Protein AF-A0A5Q2FG87-F1 (afdb_monomer_lite)

Secondary structure (DSSP, 8-state):
--------------------------------------------PPP-----PPPPP---PPP----PPPPP------S----SS---HHHHTT-S-HHHHHSGGGGS---S-HHHHHHHTSSS---SSS-S----BTHHHHHHGGGGGGGGTS-HHHHHHHHHHHHHTT---HHHHHHHHHHHHHHHHHHTT--HHHHHHHHTTS-TTSHHHHHHHHHHHSTT-HHHHHHH--SSBHHHHHHHHHHHHHHS-STT-HHHHHHHHTTSSSHHHHHHHHHHHHHHHH-GGGS-HHHHTT-TTHHHHHHHHHHHHHHHHT-TT---TTHHHHS---

pLDDT: mean 71.11, std 28.19, range [22.25, 98.69]

Structure (mmCIF, N/CA/C/O backbone):
data_AF-A0A5Q2FG87-F1
#
_entry.id   AF-A0A5Q2FG87-F1
#
loop_
_atom_site.group_PDB
_atom_site.id
_atom_site.type_symbol
_atom_site.label_atom_id
_atom_site.label_alt_id
_atom_site.label_comp_id
_atom_site.label_asym_id
_atom_site.label_entity_id
_atom_site.label_seq_id
_atom_site.pdbx_PDB_ins_code
_atom_site.Cartn_x
_atom_site.Cartn_y
_atom_site.Cartn_z
_atom_site.occupancy
_atom_site.B_iso_or_equiv
_atom_site.auth_seq_id
_atom_site.auth_comp_id
_atom_site.auth_asym_id
_atom_site.auth_atom_id
_atom_site.pdbx_PDB_model_num
ATOM 1 N N . MET A 1 1 ? 31.805 56.165 19.163 1.00 41.56 1 MET A N 1
ATOM 2 C CA . MET A 1 1 ? 31.419 56.091 17.734 1.00 41.56 1 MET A CA 1
ATOM 3 C C . MET A 1 1 ? 30.212 55.162 17.647 1.00 41.56 1 MET A C 1
ATOM 5 O O . MET A 1 1 ? 30.403 53.977 17.826 1.00 41.56 1 MET A O 1
ATOM 9 N N . GLY A 1 2 ? 28.943 55.549 17.546 1.00 34.00 2 GLY A N 1
ATOM 10 C CA . GLY A 1 2 ? 28.302 56.819 17.225 1.00 34.00 2 GLY A CA 1
ATOM 11 C C . GLY A 1 2 ? 27.266 56.600 16.108 1.00 34.00 2 GLY A C 1
ATOM 12 O O . GLY A 1 2 ? 27.673 56.502 14.963 1.00 34.00 2 GLY A O 1
ATOM 13 N N . ALA A 1 3 ? 25.975 56.591 16.476 1.00 32.22 3 ALA A N 1
ATOM 14 C CA . ALA A 1 3 ? 24.782 56.932 15.670 1.00 32.22 3 ALA A CA 1
ATOM 15 C C . ALA A 1 3 ? 24.103 55.901 14.719 1.00 32.22 3 ALA A C 1
ATOM 17 O O . ALA A 1 3 ? 24.608 55.536 13.668 1.00 32.22 3 ALA A O 1
ATOM 18 N N . ALA A 1 4 ? 22.897 55.480 15.133 1.00 33.03 4 ALA A N 1
ATOM 19 C CA . ALA A 1 4 ? 21.563 55.734 14.545 1.00 33.03 4 ALA A CA 1
ATOM 20 C C . ALA A 1 4 ? 21.338 55.915 13.013 1.00 33.03 4 ALA A C 1
ATOM 22 O O . ALA A 1 4 ? 21.951 56.773 12.398 1.00 33.03 4 ALA A O 1
ATOM 23 N N . CYS A 1 5 ? 20.329 55.170 12.501 1.00 34.03 5 CYS A N 1
ATOM 24 C CA . CYS A 1 5 ? 19.173 55.494 11.607 1.00 34.03 5 CYS A CA 1
ATOM 25 C C . CYS A 1 5 ? 19.233 56.682 10.603 1.00 34.03 5 CYS A C 1
ATOM 27 O O . CYS A 1 5 ? 19.765 57.731 10.955 1.00 34.03 5 CYS A O 1
ATOM 29 N N . PRO A 1 6 ? 18.515 56.632 9.442 1.00 53.47 6 PRO A N 1
ATOM 30 C CA . PRO A 1 6 ? 17.075 56.988 9.477 1.00 53.47 6 PRO A CA 1
ATOM 31 C C . PRO A 1 6 ? 16.110 56.406 8.393 1.00 53.47 6 PRO A C 1
ATOM 33 O O . PRO A 1 6 ? 16.514 56.031 7.300 1.00 53.47 6 PRO A O 1
ATOM 36 N N . ARG A 1 7 ? 14.810 56.397 8.770 1.00 33.31 7 ARG A N 1
ATOM 37 C CA . ARG A 1 7 ? 13.546 56.833 8.088 1.00 33.31 7 ARG A CA 1
ATOM 38 C C . ARG A 1 7 ? 13.375 56.601 6.569 1.00 33.31 7 ARG A C 1
ATOM 40 O O . ARG A 1 7 ? 14.192 57.037 5.781 1.00 33.31 7 ARG A O 1
ATOM 47 N N . ALA A 1 8 ? 12.356 55.851 6.131 1.00 32.44 8 ALA A N 1
ATOM 48 C CA . ALA A 1 8 ? 10.928 56.204 5.959 1.00 32.44 8 ALA A CA 1
ATOM 49 C C . ALA A 1 8 ? 10.653 57.109 4.748 1.00 32.44 8 ALA A C 1
ATOM 51 O O . ALA A 1 8 ? 11.091 58.251 4.743 1.00 32.44 8 ALA A O 1
ATOM 52 N N . ASP A 1 9 ? 9.837 56.623 3.805 1.00 31.03 9 ASP A N 1
ATOM 53 C CA . ASP A 1 9 ? 8.988 57.505 3.007 1.00 31.03 9 ASP A CA 1
ATOM 54 C C . ASP A 1 9 ? 7.665 56.842 2.603 1.00 31.03 9 ASP A C 1
ATOM 56 O O . ASP A 1 9 ? 7.556 55.622 2.455 1.00 31.03 9 ASP A O 1
ATOM 60 N N . ALA A 1 10 ? 6.638 57.680 2.541 1.00 33.12 10 ALA A N 1
ATOM 61 C CA . ALA A 1 10 ? 5.230 57.342 2.631 1.00 33.12 10 ALA A CA 1
ATOM 62 C C . ALA A 1 10 ? 4.481 57.559 1.308 1.00 33.12 10 ALA A C 1
ATOM 64 O O . ALA A 1 10 ? 4.623 58.608 0.699 1.00 33.12 10 ALA A O 1
ATOM 65 N N . GLY A 1 11 ? 3.563 56.634 0.984 1.00 28.95 11 GLY A N 1
ATOM 66 C CA . GLY A 1 11 ? 2.360 56.860 0.155 1.00 28.95 11 GLY A CA 1
ATOM 67 C C . GLY A 1 11 ? 2.571 57.239 -1.325 1.00 28.95 11 GLY A C 1
ATOM 68 O O . GLY A 1 11 ? 3.683 57.558 -1.715 1.00 28.95 11 GLY A O 1
ATOM 69 N N . PRO A 1 12 ? 1.521 57.206 -2.182 1.00 35.66 12 PRO A N 1
ATOM 70 C CA . PRO A 1 12 ? 0.094 57.281 -1.851 1.00 35.66 12 PRO A CA 1
ATOM 71 C C . PRO A 1 12 ? -0.799 56.163 -2.460 1.00 35.66 12 PRO A C 1
ATOM 73 O O . PRO A 1 12 ? -0.551 55.620 -3.531 1.00 35.66 12 PRO A O 1
ATOM 76 N N . ARG A 1 13 ? -1.915 55.865 -1.777 1.00 36.47 13 ARG A N 1
ATOM 77 C CA . ARG A 1 13 ? -3.197 55.381 -2.364 1.00 36.47 13 ARG A CA 1
ATOM 78 C C . ARG A 1 13 ? -3.992 56.619 -2.868 1.00 36.47 13 ARG A C 1
ATOM 80 O O . ARG A 1 13 ? -3.617 57.697 -2.408 1.00 36.47 13 ARG A O 1
ATOM 87 N N . PRO A 1 14 ? -5.118 56.569 -3.642 1.00 47.41 14 PRO A N 1
ATOM 88 C CA . PRO A 1 14 ? -6.146 55.505 -3.696 1.00 47.41 14 PRO A CA 1
ATOM 89 C C . PRO A 1 14 ? -6.951 55.357 -5.029 1.00 47.41 14 PRO A C 1
ATOM 91 O O . PRO A 1 14 ? -6.648 56.001 -6.027 1.00 47.41 14 PRO A O 1
ATOM 94 N N . ARG A 1 15 ? -8.069 54.598 -4.928 1.00 31.62 15 ARG A N 1
ATOM 95 C CA . ARG A 1 15 ? -9.354 54.585 -5.693 1.00 31.62 15 ARG A CA 1
ATOM 96 C C . ARG A 1 15 ? -9.531 53.333 -6.568 1.00 31.62 15 ARG A C 1
ATOM 98 O O . ARG A 1 15 ? -8.658 53.036 -7.359 1.00 31.62 15 ARG A O 1
ATOM 105 N N . GLY A 1 16 ? -10.619 52.565 -6.514 1.00 28.64 16 GLY A N 1
ATOM 106 C CA . GLY A 1 16 ? -11.865 52.585 -5.739 1.00 28.64 16 GLY A CA 1
ATOM 107 C C . GLY A 1 16 ? -12.868 51.595 -6.372 1.00 28.64 16 GLY A C 1
ATOM 108 O O . GLY A 1 16 ? -12.654 51.213 -7.515 1.00 28.64 16 GLY A O 1
ATOM 109 N N . GLY A 1 17 ? -13.929 51.232 -5.629 1.00 27.86 17 GLY A N 1
ATOM 110 C CA . GLY A 1 17 ? -15.122 50.465 -6.077 1.00 27.86 17 GLY A CA 1
ATOM 111 C C . GLY A 1 17 ? -14.865 48.994 -6.461 1.00 27.86 17 GLY A C 1
ATOM 112 O O . GLY A 1 17 ? -13.833 48.680 -7.020 1.00 27.86 17 GLY A O 1
ATOM 113 N N . ASP A 1 18 ? -15.682 47.987 -6.159 1.00 31.44 18 ASP A N 1
ATOM 114 C CA . ASP A 1 18 ? -17.109 47.971 -5.866 1.00 31.44 18 ASP A CA 1
ATOM 115 C C . ASP A 1 18 ? -17.487 46.876 -4.860 1.00 31.44 18 ASP A C 1
ATOM 117 O O . ASP A 1 18 ? -16.809 45.865 -4.674 1.00 31.44 18 ASP A O 1
ATOM 121 N N . ARG A 1 19 ? -18.602 47.135 -4.177 1.00 29.80 19 ARG A N 1
ATOM 122 C CA . ARG A 1 19 ? -19.226 46.304 -3.149 1.00 29.80 19 ARG A CA 1
ATOM 123 C C . ARG A 1 19 ? -20.476 45.586 -3.690 1.00 29.80 19 ARG A C 1
ATOM 125 O O . ARG A 1 19 ? -21.186 46.147 -4.516 1.00 29.80 19 ARG A O 1
ATOM 132 N N . TRP A 1 20 ? -20.810 44.496 -2.983 1.00 29.05 20 TRP A N 1
ATOM 133 C CA . TRP A 1 20 ? -22.140 43.917 -2.667 1.00 29.05 20 TRP A CA 1
ATOM 134 C C . TRP A 1 20 ? -22.701 42.780 -3.554 1.00 29.05 20 TRP A C 1
ATOM 136 O O . TRP A 1 20 ? -22.415 42.752 -4.743 1.00 29.05 20 TRP A O 1
ATOM 146 N N . PRO A 1 21 ? -23.605 41.908 -3.027 1.00 44.06 21 PRO A N 1
ATOM 147 C CA . PRO A 1 21 ? -24.011 41.725 -1.622 1.00 44.06 21 PRO A CA 1
ATOM 148 C C . PRO A 1 21 ? -24.031 40.274 -1.102 1.00 44.06 21 PRO A C 1
ATOM 150 O O . PRO A 1 21 ? -24.354 39.310 -1.789 1.00 44.06 21 PRO A O 1
ATOM 153 N N . THR A 1 22 ? -23.834 40.172 0.211 1.00 32.91 22 THR A N 1
ATOM 154 C CA . THR A 1 22 ? -24.318 39.097 1.079 1.00 32.91 22 THR A CA 1
ATOM 155 C C . THR A 1 22 ? -25.842 39.185 1.256 1.00 32.91 22 THR A C 1
ATOM 157 O O . THR A 1 22 ? -26.396 40.270 1.430 1.00 32.91 22 THR A O 1
ATOM 160 N N . ARG A 1 23 ? -26.535 38.038 1.293 1.00 31.39 23 ARG A N 1
ATOM 161 C CA . ARG A 1 23 ? -27.905 37.925 1.824 1.00 31.39 23 ARG A CA 1
ATOM 162 C C . ARG A 1 23 ? -27.933 36.961 3.008 1.00 31.39 23 ARG A C 1
ATOM 164 O O . ARG A 1 23 ? -27.619 35.784 2.869 1.00 31.39 23 ARG A O 1
ATOM 171 N N . ARG A 1 24 ? -28.349 37.487 4.164 1.00 30.75 24 ARG A N 1
ATOM 172 C CA . ARG A 1 24 ? -28.927 36.736 5.286 1.00 30.75 24 ARG A CA 1
ATOM 173 C C . ARG A 1 24 ? -30.428 36.552 5.027 1.00 30.75 24 ARG A C 1
ATOM 175 O O . ARG A 1 24 ? -31.075 37.482 4.553 1.00 30.75 24 ARG A O 1
ATOM 182 N N . GLY A 1 25 ? -30.979 35.404 5.406 1.00 29.50 25 GLY A N 1
ATOM 183 C CA . GLY A 1 25 ? -32.419 35.144 5.474 1.00 29.50 25 GLY A CA 1
ATOM 184 C C . GLY A 1 25 ? -32.671 33.809 6.173 1.00 29.50 25 GLY A C 1
ATOM 185 O O . GLY A 1 25 ? -32.129 32.799 5.746 1.00 29.50 25 GLY A O 1
ATOM 186 N N . GLY A 1 26 ? -33.397 33.850 7.292 1.00 30.02 26 GLY A N 1
ATOM 187 C CA . GLY A 1 26 ? -33.586 32.770 8.265 1.00 30.02 26 GLY A CA 1
ATOM 188 C C . GLY A 1 26 ? -34.485 31.591 7.838 1.00 30.02 26 GLY A C 1
ATOM 189 O O . GLY A 1 26 ? -34.745 31.393 6.654 1.00 30.02 26 GLY A O 1
ATOM 190 N N . PRO A 1 27 ? -34.928 30.774 8.814 1.00 32.53 27 PRO A N 1
ATOM 191 C CA . PRO A 1 27 ? -35.230 29.357 8.637 1.00 32.53 27 PRO A CA 1
ATOM 192 C C . PRO A 1 27 ? -36.650 29.107 8.123 1.00 32.53 27 PRO A C 1
ATOM 194 O O . PRO A 1 27 ? -37.611 29.715 8.595 1.00 32.53 27 PRO A O 1
ATOM 197 N N . VAL A 1 28 ? -36.796 28.136 7.220 1.00 33.34 28 VAL A N 1
ATOM 198 C CA . VAL A 1 28 ? -38.101 27.628 6.780 1.00 33.34 28 VAL A CA 1
ATOM 199 C C . VAL A 1 28 ? -38.324 26.238 7.371 1.00 33.34 28 VAL A C 1
ATOM 201 O O . VAL A 1 28 ? -37.529 25.319 7.195 1.00 33.34 28 VAL A O 1
ATOM 204 N N . ARG A 1 29 ? -39.420 26.137 8.126 1.00 27.73 29 ARG A N 1
ATOM 205 C CA . ARG A 1 29 ? -39.952 24.938 8.774 1.00 27.73 29 ARG A CA 1
ATOM 206 C C . ARG A 1 29 ? -40.385 23.882 7.752 1.00 27.73 29 ARG A C 1
ATOM 208 O O . ARG A 1 29 ? -40.940 24.203 6.706 1.00 27.73 29 ARG A O 1
ATOM 215 N N . ALA A 1 30 ? -40.204 22.623 8.143 1.00 29.25 30 ALA A N 1
ATOM 216 C CA . ALA A 1 30 ? -40.787 21.439 7.520 1.00 29.25 30 ALA A CA 1
ATOM 217 C C . ALA A 1 30 ? -42.327 21.454 7.528 1.00 29.25 30 ALA A C 1
ATOM 219 O O . ALA A 1 30 ? -42.942 22.079 8.397 1.00 29.25 30 ALA A O 1
ATOM 220 N N . PRO A 1 31 ? -42.940 20.599 6.696 1.00 30.14 31 PRO A N 1
ATOM 221 C CA . PRO A 1 31 ? -44.073 19.814 7.148 1.00 30.14 31 PRO A CA 1
ATOM 222 C C . PRO A 1 31 ? -43.774 18.313 7.098 1.00 30.14 31 PRO A C 1
ATOM 224 O O . PRO A 1 31 ? -43.369 17.739 6.090 1.00 30.14 31 PRO A O 1
ATOM 227 N N . LEU A 1 32 ? -44.028 17.697 8.248 1.00 28.55 32 LEU A N 1
ATOM 228 C CA . LEU A 1 32 ? -44.074 16.269 8.515 1.00 28.55 32 LEU A CA 1
ATOM 229 C C . LEU A 1 32 ? -45.121 15.583 7.620 1.00 28.55 32 LEU A C 1
ATOM 231 O O . LEU A 1 32 ? -46.323 15.832 7.742 1.00 28.55 32 LEU A O 1
ATOM 235 N N . GLY A 1 33 ? -44.662 14.680 6.754 1.00 26.94 33 GLY A N 1
ATOM 236 C CA . GLY A 1 33 ? -45.494 13.731 6.017 1.00 26.94 33 GLY A CA 1
ATOM 237 C C . GLY A 1 33 ? -45.710 12.458 6.834 1.00 26.94 33 GLY A C 1
ATOM 238 O O . GLY A 1 33 ? -44.803 11.654 7.005 1.00 26.94 33 GLY A O 1
ATOM 239 N N . ARG A 1 34 ? -46.925 12.330 7.363 1.00 27.02 34 ARG A N 1
ATOM 240 C CA . ARG A 1 34 ? -47.470 11.291 8.250 1.00 27.02 34 ARG A CA 1
ATOM 241 C C . ARG A 1 34 ? -47.082 9.837 7.935 1.00 27.02 34 ARG A C 1
ATOM 243 O O . ARG A 1 34 ? -47.282 9.348 6.826 1.00 27.02 34 ARG A O 1
ATOM 250 N N . CYS A 1 35 ? -46.752 9.114 9.006 1.00 25.05 35 CYS A N 1
ATOM 251 C CA . CYS A 1 35 ? -46.927 7.671 9.141 1.00 25.05 35 CYS A CA 1
ATOM 252 C C . CYS A 1 35 ? -48.360 7.251 8.772 1.00 25.05 35 CYS A C 1
ATOM 254 O O . CYS A 1 35 ? -49.332 7.790 9.309 1.00 25.05 35 CYS A O 1
ATOM 256 N N . ARG A 1 36 ? -48.498 6.223 7.930 1.00 27.91 36 ARG A N 1
ATOM 257 C CA . ARG A 1 36 ? -49.680 5.356 7.924 1.00 27.91 36 ARG A CA 1
ATOM 258 C C . ARG A 1 36 ? -49.253 3.957 8.339 1.00 27.91 36 ARG A C 1
ATOM 260 O O . ARG A 1 36 ? -48.580 3.251 7.597 1.00 27.91 36 ARG A O 1
ATOM 267 N N . HIS A 1 37 ? -49.677 3.581 9.540 1.00 27.48 37 HIS A N 1
ATOM 268 C CA . HIS A 1 37 ? -49.805 2.194 9.948 1.00 27.48 37 HIS A CA 1
ATOM 269 C C . HIS A 1 37 ? -50.754 1.480 8.980 1.00 27.48 37 HIS A C 1
ATOM 271 O O . HIS A 1 37 ? -51.912 1.875 8.846 1.00 27.48 37 HIS A O 1
ATOM 277 N N . ALA A 1 38 ? -50.271 0.422 8.337 1.00 29.20 38 ALA A N 1
ATOM 278 C CA . ALA A 1 38 ? -51.113 -0.608 7.752 1.00 29.20 38 ALA A CA 1
ATOM 279 C C . ALA A 1 38 ? -50.937 -1.875 8.594 1.00 29.20 38 ALA A C 1
ATOM 281 O O . ALA A 1 38 ? -49.952 -2.602 8.495 1.00 29.20 38 ALA A O 1
ATOM 282 N N . THR A 1 39 ? -51.901 -2.087 9.481 1.00 32.53 39 THR A N 1
ATOM 283 C CA . THR A 1 39 ? -52.144 -3.327 10.209 1.00 32.53 39 THR A CA 1
ATOM 284 C C . THR A 1 39 ? -52.598 -4.400 9.215 1.00 32.53 39 THR A C 1
ATOM 286 O O . THR A 1 39 ? -53.748 -4.430 8.785 1.00 32.53 39 THR A O 1
ATOM 289 N N . GLY A 1 40 ? -51.678 -5.283 8.824 1.00 28.28 40 GLY A N 1
ATOM 290 C CA . GLY A 1 40 ? -51.926 -6.403 7.915 1.00 28.28 40 GLY A CA 1
ATOM 291 C C . GLY A 1 40 ? -51.768 -7.742 8.629 1.00 28.28 40 GLY A C 1
ATOM 292 O O . GLY A 1 40 ? -50.661 -8.169 8.927 1.00 28.28 40 GLY A O 1
ATOM 293 N N . ARG A 1 41 ? -52.907 -8.362 8.929 1.00 29.27 41 ARG A N 1
ATOM 294 C CA . ARG A 1 41 ? -53.132 -9.613 9.667 1.00 29.27 41 ARG A CA 1
ATOM 295 C C . ARG A 1 41 ? -52.156 -10.764 9.369 1.00 29.27 41 ARG A C 1
ATOM 297 O O . ARG A 1 41 ? -51.944 -11.164 8.229 1.00 29.27 41 ARG A O 1
ATOM 304 N N . LEU A 1 42 ? -51.715 -11.383 10.465 1.00 28.19 42 LEU A N 1
ATOM 305 C CA . LEU A 1 42 ? -51.191 -12.744 10.566 1.00 28.19 42 LEU A CA 1
ATOM 306 C C . LEU A 1 42 ? -52.129 -13.758 9.889 1.00 28.19 42 LEU A C 1
ATOM 308 O O . LEU A 1 42 ? -53.231 -14.003 10.379 1.00 28.19 42 LEU A O 1
ATOM 312 N N . HIS A 1 43 ? -51.648 -14.436 8.847 1.00 29.45 43 HIS A N 1
ATOM 313 C CA . HIS A 1 43 ? -52.181 -15.738 8.452 1.00 29.45 43 HIS A CA 1
ATOM 314 C C . HIS A 1 43 ? -51.224 -16.842 8.902 1.00 29.45 43 HIS A C 1
ATOM 316 O O . HIS A 1 43 ? -50.183 -17.093 8.300 1.00 29.45 43 HIS A O 1
ATOM 322 N N . ARG A 1 44 ? -51.621 -17.522 9.983 1.00 30.20 44 ARG A N 1
ATOM 323 C CA . ARG A 1 44 ? -51.090 -18.826 10.387 1.00 30.20 44 ARG A CA 1
ATOM 324 C C . ARG A 1 44 ? -51.350 -19.833 9.262 1.00 30.20 44 ARG A C 1
ATOM 326 O O . ARG A 1 44 ? -52.504 -20.179 9.017 1.00 30.20 44 ARG A O 1
ATOM 333 N N . ARG A 1 45 ? -50.298 -20.356 8.628 1.00 27.69 45 ARG A N 1
ATOM 334 C CA . ARG A 1 45 ? -50.362 -21.641 7.914 1.00 27.69 45 ARG A CA 1
ATOM 335 C C . ARG A 1 45 ? -49.763 -22.727 8.806 1.00 27.69 45 ARG A C 1
ATOM 337 O O . ARG A 1 45 ? -48.643 -22.597 9.286 1.00 27.69 45 ARG A O 1
ATOM 344 N N . ARG A 1 46 ? -50.570 -23.758 9.073 1.00 30.75 46 ARG A N 1
ATOM 345 C CA . ARG A 1 46 ? -50.190 -24.986 9.786 1.00 30.75 46 ARG A CA 1
ATOM 346 C C . ARG A 1 46 ? -49.242 -25.848 8.926 1.00 30.75 46 ARG A C 1
ATOM 348 O O . ARG A 1 46 ? -49.261 -25.706 7.704 1.00 30.75 46 ARG A O 1
ATOM 355 N N . PRO A 1 47 ? -48.425 -26.713 9.554 1.00 29.98 47 PRO A N 1
ATOM 356 C CA . PRO A 1 47 ? -47.304 -27.394 8.913 1.00 29.98 47 PRO A CA 1
ATOM 357 C C . PRO A 1 47 ? -47.738 -28.687 8.205 1.00 29.98 47 PRO A C 1
ATOM 359 O O . PRO A 1 47 ? -48.639 -29.380 8.670 1.00 29.98 47 PRO A O 1
ATOM 362 N N . HIS A 1 48 ? -47.050 -29.039 7.119 1.00 27.80 48 HIS A N 1
ATOM 363 C CA . HIS A 1 48 ? -47.118 -30.357 6.478 1.00 27.80 48 HIS A CA 1
ATOM 364 C C . HIS A 1 48 ? -45.697 -30.886 6.190 1.00 27.80 48 HIS A C 1
ATOM 366 O O . HIS A 1 48 ? -44.743 -30.108 6.211 1.00 27.80 48 HIS A O 1
ATOM 372 N N . PRO A 1 49 ? -45.522 -32.212 6.052 1.00 32.84 49 PRO A N 1
ATOM 373 C CA . PRO A 1 49 ? -44.523 -32.946 6.816 1.00 32.84 49 PRO A CA 1
ATOM 374 C C . PRO A 1 49 ? -43.223 -33.229 6.054 1.00 32.84 49 PRO A C 1
ATOM 376 O O . PRO A 1 49 ? -43.213 -33.442 4.846 1.00 32.84 49 PRO A O 1
ATOM 379 N N . CYS A 1 50 ? -42.143 -33.291 6.838 1.00 25.61 50 CYS A N 1
ATOM 380 C CA . CYS A 1 50 ? -40.956 -34.138 6.692 1.00 25.61 50 CYS A CA 1
ATOM 381 C C . CYS A 1 50 ? -40.724 -34.814 5.324 1.00 25.61 50 CYS A C 1
ATOM 383 O O . CYS A 1 50 ? -41.283 -35.871 5.029 1.00 25.61 50 CYS A O 1
ATOM 385 N N . ARG A 1 51 ? -39.735 -34.310 4.577 1.00 29.64 51 ARG A N 1
ATOM 386 C CA . ARG A 1 51 ? -38.891 -35.141 3.708 1.00 29.64 51 ARG A CA 1
ATOM 387 C C . ARG A 1 51 ? -37.416 -34.888 4.028 1.00 29.64 51 ARG A C 1
ATOM 389 O O . ARG A 1 51 ? -36.877 -33.835 3.727 1.00 29.64 51 ARG A O 1
ATOM 396 N N . ARG A 1 52 ? -36.840 -35.889 4.701 1.00 29.14 52 ARG A N 1
ATOM 397 C CA . ARG A 1 52 ? -35.431 -36.313 4.779 1.00 29.14 52 ARG A CA 1
ATOM 398 C C . ARG A 1 52 ? -34.381 -35.306 4.285 1.00 29.14 52 ARG A C 1
ATOM 400 O O . ARG A 1 52 ? -34.120 -35.186 3.093 1.00 29.14 52 ARG A O 1
ATOM 407 N N . THR A 1 53 ? -33.719 -34.682 5.251 1.00 30.03 53 THR A N 1
ATOM 408 C CA . THR A 1 53 ? -32.433 -33.992 5.126 1.00 30.03 53 THR A CA 1
ATOM 409 C C . THR A 1 53 ? -31.320 -34.974 4.745 1.00 30.03 53 THR A C 1
ATOM 411 O O . THR A 1 53 ? -31.094 -35.953 5.457 1.00 30.03 53 THR A O 1
ATOM 414 N N . ALA A 1 54 ? -30.606 -34.701 3.654 1.00 32.94 54 ALA A N 1
ATOM 415 C CA . ALA A 1 54 ? -29.270 -35.247 3.423 1.00 32.94 54 ALA A CA 1
ATOM 416 C C . ALA A 1 54 ? -28.268 -34.532 4.355 1.00 32.94 54 ALA A C 1
ATOM 418 O O . ALA A 1 54 ? -28.431 -33.329 4.584 1.00 32.94 54 ALA A O 1
ATOM 419 N N . PRO A 1 55 ? -27.258 -35.219 4.920 1.00 33.00 55 PRO A N 1
ATOM 420 C CA . PRO A 1 55 ? -26.253 -34.551 5.737 1.00 33.00 55 PRO A CA 1
ATOM 421 C C . PRO A 1 55 ? -25.344 -33.676 4.853 1.00 33.00 55 PRO A C 1
ATOM 423 O O . PRO A 1 55 ? -25.044 -34.066 3.721 1.00 33.00 55 PRO A O 1
ATOM 426 N N . PRO A 1 56 ? -24.882 -32.511 5.340 1.00 31.16 56 PRO A N 1
ATOM 427 C CA . PRO A 1 56 ? -23.887 -31.716 4.628 1.00 31.16 56 PRO A CA 1
ATOM 428 C C . PRO A 1 56 ? -22.544 -32.469 4.558 1.00 31.16 56 PRO A C 1
ATOM 430 O O . PRO A 1 56 ? -22.236 -33.259 5.459 1.00 31.16 56 PRO A O 1
ATOM 433 N N . PRO A 1 57 ? -21.723 -32.242 3.515 1.00 29.20 57 PRO A N 1
ATOM 434 C CA . PRO A 1 57 ? -20.405 -32.855 3.424 1.00 29.20 57 PRO A CA 1
ATOM 435 C C . PRO A 1 57 ? -19.525 -32.379 4.586 1.00 29.20 57 PRO A C 1
ATOM 437 O O . PRO A 1 57 ? -19.454 -31.189 4.895 1.00 29.20 57 PRO A O 1
ATOM 440 N N . ARG A 1 58 ? -18.866 -33.339 5.243 1.00 28.22 58 ARG A N 1
ATOM 441 C CA . ARG A 1 58 ? -17.901 -33.099 6.320 1.00 28.22 58 ARG A CA 1
ATOM 442 C C . ARG A 1 58 ? -16.757 -32.235 5.785 1.00 28.22 58 ARG A C 1
ATOM 444 O O . ARG A 1 58 ? -15.979 -32.692 4.953 1.00 28.22 58 ARG A O 1
ATOM 451 N N . LEU A 1 59 ? -16.649 -31.009 6.290 1.00 27.14 59 LEU A N 1
ATOM 452 C CA . LEU A 1 59 ? -15.441 -30.200 6.179 1.00 27.14 59 LEU A CA 1
ATOM 453 C C . LEU A 1 59 ? -14.330 -30.922 6.949 1.00 27.14 59 LEU A C 1
ATOM 455 O O . LEU A 1 59 ? -14.387 -31.028 8.175 1.00 27.14 59 LEU A O 1
ATOM 459 N N . LEU A 1 60 ? -13.346 -31.457 6.226 1.00 27.17 60 LEU A N 1
ATOM 460 C CA . LEU A 1 60 ? -12.077 -31.863 6.816 1.00 27.17 60 LEU A CA 1
ATOM 461 C C . LEU A 1 60 ? -11.410 -30.610 7.393 1.00 27.17 60 LEU A C 1
ATOM 463 O O . LEU A 1 60 ? -11.000 -29.723 6.651 1.00 27.17 60 LEU A O 1
ATOM 467 N N . GLN A 1 61 ? -11.323 -30.540 8.719 1.00 25.27 61 GLN A N 1
ATOM 468 C CA . GLN A 1 61 ? -10.405 -29.637 9.401 1.00 25.27 61 GLN A CA 1
ATOM 469 C C . GLN A 1 61 ? -8.973 -30.136 9.154 1.00 25.27 61 GLN A C 1
ATOM 471 O O . GLN A 1 61 ? -8.679 -31.276 9.524 1.00 25.27 61 GLN A O 1
ATOM 476 N N . PRO A 1 62 ? -8.059 -29.332 8.585 1.00 29.17 62 PRO A N 1
ATOM 477 C CA . PRO A 1 62 ? -6.641 -29.609 8.711 1.00 29.17 62 PRO A CA 1
ATOM 478 C C . PRO A 1 62 ? -6.234 -29.254 10.141 1.00 29.17 62 PRO A C 1
ATOM 480 O O . PRO A 1 62 ? -6.378 -28.116 10.588 1.00 29.17 62 PRO A O 1
ATOM 483 N N . GLN A 1 63 ? -5.761 -30.257 10.872 1.00 26.38 63 GLN A N 1
ATOM 484 C CA . GLN A 1 63 ? -5.114 -30.072 12.161 1.00 26.38 63 GLN A CA 1
ATOM 485 C C . GLN A 1 63 ? -3.854 -29.221 11.959 1.00 26.38 63 GLN A C 1
ATOM 487 O O . GLN A 1 63 ? -2.956 -29.600 11.210 1.00 26.38 63 GLN A O 1
ATOM 492 N N . LEU A 1 64 ? -3.802 -28.063 12.617 1.00 31.98 64 LEU A N 1
ATOM 493 C CA . LEU A 1 64 ? -2.603 -27.238 12.752 1.00 31.98 64 LEU A CA 1
ATOM 494 C C . LEU A 1 64 ? -1.553 -28.019 13.552 1.00 31.98 64 LEU A C 1
ATOM 496 O O . LEU A 1 64 ? -1.637 -28.116 14.775 1.00 31.98 64 LEU A O 1
ATOM 500 N N . GLY A 1 65 ? -0.575 -28.583 12.849 1.00 23.62 65 GLY A N 1
ATOM 501 C CA . GLY A 1 65 ? 0.567 -29.278 13.426 1.00 23.62 65 GLY A CA 1
ATOM 502 C C . GLY A 1 65 ? 1.879 -28.691 12.915 1.00 23.62 65 GLY A C 1
ATOM 503 O O . GLY A 1 65 ? 2.192 -28.820 11.741 1.00 23.62 65 GLY A O 1
ATOM 504 N N . ALA A 1 66 ? 2.633 -28.091 13.838 1.00 23.86 66 ALA A N 1
ATOM 505 C CA . ALA A 1 66 ? 4.072 -27.819 13.787 1.00 23.86 66 ALA A CA 1
ATOM 506 C C . ALA A 1 66 ? 4.613 -26.918 12.654 1.00 23.86 66 ALA A C 1
ATOM 508 O O . ALA A 1 66 ? 4.849 -27.331 11.523 1.00 23.86 66 ALA A O 1
ATOM 509 N N . VAL A 1 67 ? 4.968 -25.687 13.037 1.00 25.97 67 VAL A N 1
ATOM 510 C CA . VAL A 1 67 ? 5.888 -24.815 12.295 1.00 25.97 67 VAL A CA 1
ATOM 511 C C . VAL A 1 67 ? 7.252 -25.508 12.205 1.00 25.97 67 VAL A C 1
ATOM 513 O O . VAL A 1 67 ? 8.021 -25.525 13.168 1.00 25.97 67 VAL A O 1
ATOM 516 N N . ALA A 1 68 ? 7.556 -26.103 11.052 1.00 23.36 68 ALA A N 1
ATOM 517 C CA . ALA A 1 68 ? 8.887 -26.609 10.754 1.00 23.36 68 ALA A CA 1
ATOM 518 C C . ALA A 1 68 ? 9.821 -25.425 10.455 1.00 23.36 68 ALA A C 1
ATOM 520 O O . ALA A 1 68 ? 9.607 -24.655 9.519 1.00 23.36 68 ALA A O 1
ATOM 521 N N . ARG A 1 69 ? 10.861 -25.266 11.281 1.00 24.48 69 ARG A N 1
ATOM 522 C CA . ARG A 1 69 ? 11.966 -24.326 11.053 1.00 24.48 69 ARG A CA 1
ATOM 523 C C . ARG A 1 69 ? 12.657 -24.662 9.728 1.00 24.48 69 ARG A C 1
ATOM 525 O O . ARG A 1 69 ? 13.275 -25.717 9.617 1.00 24.48 69 ARG A O 1
ATOM 532 N N . VAL A 1 70 ? 12.604 -23.750 8.762 1.00 28.17 70 VAL A N 1
ATOM 533 C CA . VAL A 1 70 ? 13.372 -23.850 7.514 1.00 28.17 70 VAL A CA 1
ATOM 534 C C . VAL A 1 70 ? 14.782 -23.304 7.760 1.00 28.17 70 VAL A C 1
ATOM 536 O O . VAL A 1 70 ? 14.953 -22.140 8.118 1.00 28.17 70 VAL A O 1
ATOM 539 N N . GLN A 1 71 ? 15.794 -24.163 7.616 1.00 22.25 71 GLN A N 1
ATOM 540 C CA . GLN A 1 71 ? 17.208 -23.774 7.605 1.00 22.25 71 GLN A CA 1
ATOM 541 C C . GLN A 1 71 ? 17.602 -23.202 6.230 1.00 22.25 71 GLN A C 1
ATOM 543 O O . GLN A 1 71 ? 17.088 -23.669 5.212 1.00 22.25 71 GLN A O 1
ATOM 548 N N . PRO A 1 72 ? 18.526 -22.226 6.163 1.00 26.28 72 PRO A N 1
ATOM 549 C CA . PRO A 1 72 ? 18.921 -21.610 4.905 1.00 26.28 72 PRO A CA 1
ATOM 550 C C . PRO A 1 72 ? 19.955 -22.483 4.182 1.00 26.28 72 PRO A C 1
ATOM 552 O O . PRO A 1 72 ? 21.046 -22.721 4.697 1.00 26.28 72 PRO A O 1
ATOM 555 N N . LEU A 1 73 ? 19.641 -22.920 2.962 1.00 27.84 73 LEU A N 1
ATOM 556 C CA . LEU A 1 73 ? 20.632 -23.463 2.032 1.00 27.84 73 LEU A CA 1
ATOM 557 C C . LEU A 1 73 ? 20.982 -22.380 1.008 1.00 27.84 73 LEU A C 1
ATOM 559 O O . LEU A 1 73 ? 20.155 -21.974 0.194 1.00 27.84 73 LEU A O 1
ATOM 563 N N . GLY A 1 74 ? 22.215 -21.881 1.098 1.00 31.56 74 GLY A N 1
ATOM 564 C CA . GLY A 1 74 ? 22.783 -20.922 0.158 1.00 31.56 74 GLY A CA 1
ATOM 565 C C . GLY A 1 74 ? 23.004 -21.550 -1.218 1.00 31.56 74 GLY A C 1
ATOM 566 O O . GLY A 1 74 ? 23.584 -22.627 -1.333 1.00 31.56 74 GLY A O 1
ATOM 567 N N . GLY A 1 75 ? 22.565 -20.853 -2.267 1.00 25.92 75 GLY A N 1
ATOM 568 C CA . GLY A 1 75 ? 22.776 -21.243 -3.659 1.00 25.92 75 GLY A CA 1
ATOM 569 C C . GLY A 1 75 ? 22.663 -20.050 -4.622 1.00 25.92 75 GLY A C 1
ATOM 570 O O . GLY A 1 75 ? 21.957 -19.084 -4.325 1.00 25.92 75 GLY A O 1
ATOM 571 N N . PRO A 1 76 ? 23.382 -20.064 -5.761 1.00 30.67 76 PRO A N 1
ATOM 572 C CA . PRO A 1 76 ? 23.759 -18.861 -6.503 1.00 30.67 76 PRO A CA 1
ATOM 573 C C . PRO A 1 76 ? 22.654 -18.383 -7.463 1.00 30.67 76 PRO A C 1
ATOM 575 O O . PRO A 1 76 ? 22.628 -18.732 -8.640 1.00 30.67 76 PRO A O 1
ATOM 578 N N . ALA A 1 77 ? 21.762 -17.515 -6.981 1.00 27.98 77 ALA A N 1
ATOM 579 C CA . ALA A 1 77 ? 20.697 -16.884 -7.774 1.00 27.98 77 ALA A CA 1
ATOM 580 C C . ALA A 1 77 ? 21.123 -15.572 -8.481 1.00 27.98 77 ALA A C 1
ATOM 582 O O . ALA A 1 77 ? 20.282 -14.746 -8.825 1.00 27.98 77 ALA A O 1
ATOM 583 N N . ALA A 1 78 ? 22.423 -15.347 -8.704 1.00 27.66 78 ALA A N 1
ATOM 584 C CA . ALA A 1 78 ? 22.940 -14.038 -9.128 1.00 27.66 78 ALA A CA 1
ATOM 585 C C . ALA A 1 78 ? 23.112 -13.837 -10.653 1.00 27.66 78 ALA A C 1
ATOM 587 O O . ALA A 1 78 ? 23.458 -12.738 -11.078 1.00 27.66 78 ALA A O 1
ATOM 588 N N . HIS A 1 79 ? 22.851 -14.837 -11.510 1.00 27.84 79 HIS A N 1
ATOM 589 C CA . HIS A 1 79 ? 23.186 -14.746 -12.949 1.00 27.84 79 HIS A CA 1
ATOM 590 C C . HIS A 1 79 ? 22.017 -14.744 -13.956 1.00 27.84 79 HIS A C 1
ATOM 592 O O . HIS A 1 79 ? 22.265 -14.758 -15.159 1.00 27.84 79 HIS A O 1
ATOM 598 N N . ARG A 1 80 ? 20.746 -14.646 -13.537 1.00 31.98 80 ARG A N 1
ATOM 599 C CA . ARG A 1 80 ? 19.591 -14.708 -14.471 1.00 31.98 80 ARG A CA 1
ATOM 600 C C . ARG A 1 80 ? 18.997 -13.361 -14.925 1.00 31.98 80 ARG A C 1
ATOM 602 O O . ARG A 1 80 ? 17.988 -13.347 -15.616 1.00 31.98 80 ARG A O 1
ATOM 609 N N . HIS A 1 81 ? 19.631 -12.222 -14.634 1.00 34.19 81 HIS A N 1
ATOM 610 C CA . HIS A 1 81 ? 19.063 -10.883 -14.904 1.00 34.19 81 HIS A CA 1
ATOM 611 C C . HIS A 1 81 ? 19.441 -10.212 -16.244 1.00 34.19 81 HIS A C 1
ATOM 613 O O . HIS A 1 81 ? 19.393 -8.989 -16.356 1.00 34.19 81 HIS A O 1
ATOM 619 N N . ARG A 1 82 ? 19.793 -10.948 -17.306 1.00 32.56 82 ARG A N 1
ATOM 620 C CA . ARG A 1 82 ? 20.080 -10.319 -18.616 1.00 32.56 82 ARG A CA 1
ATOM 621 C C . ARG A 1 82 ? 19.495 -11.084 -19.794 1.00 32.56 82 ARG A C 1
ATOM 623 O O . ARG A 1 82 ? 20.218 -11.815 -20.461 1.00 32.56 82 ARG A O 1
ATOM 630 N N . ARG A 1 83 ? 18.215 -10.855 -20.115 1.00 34.44 83 ARG A N 1
ATOM 631 C CA . ARG A 1 83 ? 17.693 -11.137 -21.469 1.00 34.44 83 ARG A CA 1
ATOM 632 C C . ARG A 1 83 ? 16.368 -10.439 -21.816 1.00 34.44 83 ARG A C 1
ATOM 634 O O . ARG A 1 83 ? 15.474 -11.055 -22.366 1.00 34.44 83 ARG A O 1
ATOM 641 N N . PHE A 1 84 ? 16.250 -9.133 -21.567 1.00 32.78 84 PHE A N 1
ATOM 642 C CA . PHE A 1 84 ? 15.130 -8.338 -22.116 1.00 32.78 84 PHE A CA 1
ATOM 643 C C . PHE A 1 84 ? 15.491 -7.541 -23.386 1.00 32.78 84 PHE A C 1
ATOM 645 O O . PHE A 1 84 ? 14.632 -6.919 -24.003 1.00 32.78 84 PHE A O 1
ATOM 652 N N . GLY A 1 85 ? 16.758 -7.570 -23.812 1.00 31.12 85 GLY A N 1
ATOM 653 C CA . GLY A 1 85 ? 17.267 -6.707 -24.885 1.00 31.12 85 GLY A CA 1
ATOM 654 C C . GLY A 1 85 ? 17.104 -7.210 -26.325 1.00 31.12 85 GLY A C 1
ATOM 655 O O . GLY A 1 85 ? 17.529 -6.503 -27.227 1.00 31.12 85 GLY A O 1
ATOM 656 N N . LEU A 1 86 ? 16.547 -8.403 -26.575 1.00 34.91 86 LEU A N 1
ATOM 657 C CA . LEU A 1 86 ? 16.629 -9.044 -27.904 1.00 34.91 86 LEU A CA 1
ATOM 658 C C . LEU A 1 86 ? 15.329 -9.707 -28.397 1.00 34.91 86 LEU A C 1
ATOM 660 O O . LEU A 1 86 ? 15.394 -10.623 -29.206 1.00 34.91 86 LEU A O 1
ATOM 664 N N . LEU A 1 87 ? 14.151 -9.260 -27.949 1.00 35.75 87 LEU A N 1
ATOM 665 C CA . LEU A 1 87 ? 12.880 -9.756 -28.500 1.00 35.75 87 LEU A CA 1
ATOM 666 C C . LEU A 1 87 ? 12.302 -8.774 -29.529 1.00 35.75 87 LEU A C 1
ATOM 668 O O . LEU A 1 87 ? 12.171 -7.564 -29.272 1.00 35.75 87 LEU A O 1
ATOM 672 N N . GLY A 1 88 ? 11.965 -9.311 -30.705 1.00 32.09 88 GLY A N 1
ATOM 673 C CA . GLY A 1 88 ? 11.394 -8.569 -31.831 1.00 32.09 88 GLY A CA 1
ATOM 674 C C . GLY A 1 88 ? 9.978 -8.058 -31.538 1.00 32.09 88 GLY A C 1
ATOM 675 O O . GLY A 1 88 ? 9.286 -8.559 -30.651 1.00 32.09 88 GLY A O 1
ATOM 676 N N . GLN A 1 89 ? 9.508 -7.051 -32.286 1.00 37.69 89 GLN A N 1
ATOM 677 C CA . GLN A 1 89 ? 8.194 -6.411 -32.070 1.00 37.69 89 GLN A CA 1
ATOM 678 C C . GLN A 1 89 ? 6.999 -7.392 -32.037 1.00 37.69 89 GLN A C 1
ATOM 680 O O . GLN A 1 89 ? 6.017 -7.132 -31.341 1.00 37.69 89 GLN A O 1
ATOM 685 N N . GLN A 1 90 ? 7.075 -8.520 -32.752 1.00 33.09 90 GLN A N 1
ATOM 686 C CA . GLN A 1 90 ? 6.049 -9.575 -32.753 1.00 33.09 90 GLN A CA 1
ATOM 687 C C . GLN A 1 90 ? 5.982 -10.354 -31.426 1.00 33.09 90 GLN A C 1
ATOM 689 O O . GLN A 1 90 ? 4.890 -10.693 -30.971 1.00 33.09 90 GLN A O 1
ATOM 694 N N . GLU A 1 91 ? 7.116 -10.579 -30.761 1.00 35.97 91 GLU A N 1
ATOM 695 C CA . GLU A 1 91 ? 7.176 -11.273 -29.467 1.00 35.97 91 GLU A CA 1
ATOM 696 C C . GLU A 1 91 ? 6.759 -10.356 -28.320 1.00 35.97 91 GLU A C 1
ATOM 698 O O . GLU A 1 91 ? 6.079 -10.802 -27.402 1.00 35.97 91 GLU A O 1
ATOM 703 N N . ARG A 1 92 ? 7.021 -9.045 -28.420 1.00 36.78 92 ARG A N 1
ATOM 704 C CA . ARG A 1 92 ? 6.550 -8.050 -27.435 1.00 36.78 92 ARG A CA 1
ATOM 705 C C . ARG A 1 92 ? 5.026 -8.032 -27.283 1.00 36.78 92 ARG A C 1
ATOM 707 O O . ARG A 1 92 ? 4.530 -7.756 -26.196 1.00 36.78 92 ARG A O 1
ATOM 714 N N . ARG A 1 93 ? 4.274 -8.395 -28.333 1.00 35.03 93 ARG A N 1
ATOM 715 C CA . ARG A 1 93 ? 2.807 -8.561 -28.269 1.00 35.03 93 ARG A CA 1
ATOM 716 C C . ARG A 1 93 ? 2.355 -9.820 -27.515 1.00 35.03 93 ARG A C 1
ATOM 718 O O . ARG A 1 93 ? 1.200 -9.878 -27.109 1.00 35.03 93 ARG A O 1
ATOM 725 N N . ARG A 1 94 ? 3.234 -10.809 -27.313 1.00 35.22 94 ARG A N 1
ATOM 726 C CA . ARG A 1 94 ? 2.944 -12.067 -26.597 1.00 35.22 94 ARG A CA 1
ATOM 727 C C . ARG A 1 94 ? 3.351 -12.053 -25.116 1.00 35.22 94 ARG A C 1
ATOM 729 O O . ARG A 1 94 ? 2.987 -12.976 -24.402 1.00 35.22 94 ARG A O 1
ATOM 736 N N . VAL A 1 95 ? 4.057 -11.016 -24.653 1.00 38.59 95 VAL A N 1
ATOM 737 C CA . VAL A 1 95 ? 4.632 -10.924 -23.288 1.00 38.59 95 VAL A CA 1
ATOM 738 C C . VAL A 1 95 ? 3.698 -10.219 -22.284 1.00 38.59 95 VAL A C 1
ATOM 740 O O . VAL A 1 95 ? 4.034 -10.039 -21.117 1.00 38.59 95 VAL A O 1
ATOM 743 N N . ALA A 1 96 ? 2.472 -9.868 -22.677 1.00 42.31 96 ALA A N 1
ATOM 744 C CA . ALA A 1 96 ? 1.440 -9.579 -21.686 1.00 42.31 96 ALA A CA 1
ATOM 745 C C . ALA A 1 96 ? 1.034 -10.910 -21.035 1.00 42.31 96 ALA A C 1
ATOM 747 O O . ALA A 1 96 ? 0.434 -11.751 -21.707 1.00 42.31 96 ALA A O 1
ATOM 748 N N . GLY A 1 97 ? 1.372 -11.118 -19.756 1.00 49.09 97 GLY A N 1
ATOM 749 C CA . GLY A 1 97 ? 0.932 -12.298 -19.003 1.00 49.09 97 GLY A CA 1
ATOM 750 C C . GLY A 1 97 ? -0.551 -12.564 -19.271 1.00 49.09 97 GLY A C 1
ATOM 751 O O . GLY A 1 97 ? -1.374 -11.644 -19.193 1.00 49.09 97 GLY A O 1
ATOM 752 N N . ARG A 1 98 ? -0.900 -13.793 -19.674 1.00 55.47 98 ARG A N 1
ATOM 753 C CA . ARG A 1 98 ? -2.216 -14.073 -20.278 1.00 55.47 98 ARG A CA 1
ATOM 754 C C . ARG A 1 98 ? -3.373 -13.772 -19.327 1.00 55.47 98 ARG A C 1
ATOM 756 O O . ARG A 1 98 ? -4.440 -13.403 -19.802 1.00 55.47 98 ARG A O 1
ATOM 763 N N . LEU A 1 99 ? -3.143 -13.787 -18.011 1.00 52.66 99 LEU A N 1
ATOM 764 C CA . LEU A 1 99 ? -4.104 -13.317 -17.004 1.00 52.66 99 LEU A CA 1
ATOM 765 C C . LEU A 1 99 ? -4.597 -11.891 -17.281 1.00 52.66 99 LEU A C 1
ATOM 767 O O . LEU A 1 99 ? -5.803 -11.658 -17.316 1.00 52.66 99 LEU A O 1
ATOM 771 N N . ALA A 1 100 ? -3.696 -10.953 -17.585 1.00 51.31 100 ALA A N 1
ATOM 772 C CA . ALA A 1 100 ? -4.092 -9.603 -17.969 1.00 51.31 100 ALA A CA 1
ATOM 773 C C . ALA A 1 100 ? -4.840 -9.606 -19.312 1.00 51.31 100 ALA A C 1
ATOM 775 O O . ALA A 1 100 ? -5.761 -8.828 -19.495 1.00 51.31 100 ALA A O 1
ATOM 776 N N . GLY A 1 101 ? -4.526 -10.507 -20.243 1.00 51.75 101 GLY A N 1
ATOM 777 C CA . GLY A 1 101 ? -5.216 -10.622 -21.534 1.00 51.75 101 GLY A CA 1
ATOM 778 C C . GLY A 1 101 ? -6.635 -11.215 -21.487 1.00 51.75 101 GLY A C 1
ATOM 779 O O . GLY A 1 101 ? -7.373 -11.032 -22.463 1.00 51.75 101 GLY A O 1
ATOM 780 N N . THR A 1 102 ? -7.004 -11.903 -20.395 1.00 57.31 102 THR A N 1
ATOM 781 C CA . THR A 1 102 ? -8.272 -12.656 -20.249 1.00 57.31 102 THR A CA 1
ATOM 782 C C . THR A 1 102 ? -9.474 -11.819 -19.815 1.00 57.31 102 THR A C 1
ATOM 784 O O . THR A 1 102 ? -10.605 -12.210 -20.094 1.00 57.31 102 THR A O 1
ATOM 787 N N . HIS A 1 103 ? -9.268 -10.663 -19.178 1.00 55.56 103 HIS A N 1
ATOM 788 C CA . HIS A 1 103 ? -10.372 -9.834 -18.694 1.00 55.56 103 HIS A CA 1
ATOM 789 C C . HIS A 1 103 ? -10.584 -8.598 -19.591 1.00 55.56 103 HIS A C 1
ATOM 791 O O . HIS A 1 103 ? -9.662 -7.803 -19.744 1.00 55.56 103 HIS A O 1
ATOM 797 N N . PRO A 1 104 ? -11.781 -8.346 -20.160 1.00 54.97 104 PRO A N 1
ATOM 798 C CA . PRO A 1 104 ? -11.999 -7.250 -21.117 1.00 54.97 104 PRO A CA 1
ATOM 799 C C . PRO A 1 104 ? -11.634 -5.847 -20.603 1.00 54.97 104 PRO A C 1
ATOM 801 O O . PRO A 1 104 ? -11.338 -4.956 -21.398 1.00 54.97 104 PRO A O 1
ATOM 804 N N . ARG A 1 105 ? -11.647 -5.630 -19.279 1.00 57.00 105 ARG A N 1
ATOM 805 C CA . ARG A 1 105 ? -11.371 -4.316 -18.671 1.00 57.00 105 ARG A CA 1
ATOM 806 C C . ARG A 1 105 ? -9.891 -3.967 -18.515 1.00 57.00 105 ARG A C 1
ATOM 808 O O . ARG A 1 105 ? -9.590 -2.788 -18.421 1.00 57.00 105 ARG A O 1
ATOM 815 N N . THR A 1 106 ? -8.969 -4.927 -18.563 1.00 54.09 106 THR A N 1
ATOM 816 C CA . THR A 1 106 ? -7.517 -4.632 -18.601 1.00 54.09 106 THR A CA 1
ATOM 817 C C . THR A 1 106 ? -7.084 -4.012 -19.936 1.00 54.09 106 THR A C 1
ATOM 819 O O . THR A 1 106 ? -5.969 -3.514 -20.056 1.00 54.09 106 THR A O 1
ATOM 822 N N . ARG A 1 107 ? -7.965 -4.055 -20.948 1.00 51.12 107 ARG A N 1
ATOM 823 C CA . ARG A 1 107 ? -7.779 -3.449 -22.273 1.00 51.12 107 ARG A CA 1
ATOM 824 C C . ARG A 1 107 ? -8.404 -2.057 -22.398 1.00 51.12 107 ARG A C 1
ATOM 826 O O . ARG A 1 107 ? -8.329 -1.473 -23.475 1.00 51.12 107 ARG A O 1
ATOM 833 N N . ARG A 1 108 ? -9.057 -1.540 -21.349 1.00 44.34 108 ARG A N 1
ATOM 834 C CA . ARG A 1 108 ? -9.589 -0.171 -21.345 1.00 44.34 108 ARG A CA 1
ATOM 835 C C . ARG A 1 108 ? -8.536 0.784 -20.794 1.00 44.34 108 ARG A C 1
ATOM 837 O O . ARG A 1 108 ? -7.886 0.448 -19.814 1.00 44.34 108 ARG A O 1
ATOM 844 N N . GLU A 1 109 ? -8.390 1.895 -21.516 1.00 48.75 109 GLU A N 1
ATOM 845 C CA . GLU A 1 109 ? -7.546 3.083 -21.317 1.00 48.75 109 GLU A CA 1
ATOM 846 C C . GLU A 1 109 ? -6.474 2.996 -20.214 1.00 48.75 109 GLU A C 1
ATOM 848 O O . GLU A 1 109 ? -6.816 2.870 -19.036 1.00 48.75 109 GLU A O 1
ATOM 853 N N . PRO A 1 110 ? -5.173 3.124 -20.561 1.00 52.19 110 PRO A N 1
ATOM 854 C CA . PRO A 1 110 ? -4.119 3.270 -19.567 1.00 52.19 110 PRO A CA 1
ATOM 855 C C . PRO A 1 110 ? -4.514 4.347 -18.556 1.00 52.19 110 PRO A C 1
ATOM 857 O O . PRO A 1 110 ? -4.842 5.469 -18.944 1.00 52.19 110 PRO A O 1
ATOM 860 N N . GLY A 1 111 ? -4.482 4.009 -17.264 1.00 55.50 111 GLY A N 1
ATOM 861 C CA . GLY A 1 111 ? -4.657 5.008 -16.214 1.00 55.50 111 GLY A CA 1
ATOM 862 C C . GLY A 1 111 ? -3.703 6.193 -16.450 1.00 55.50 111 GLY A C 1
ATOM 863 O O . GLY A 1 111 ? -2.608 5.996 -16.987 1.00 55.50 111 GLY A O 1
ATOM 864 N N . PRO A 1 112 ? -4.081 7.423 -16.067 1.00 61.38 112 PRO A N 1
ATOM 865 C CA . PRO A 1 112 ? -3.490 8.665 -16.579 1.00 61.38 112 PRO A CA 1
ATOM 866 C C . PRO A 1 112 ? -2.100 9.004 -15.999 1.00 61.38 112 PRO A C 1
ATOM 868 O O . PRO A 1 112 ? -1.760 10.169 -15.801 1.00 61.38 112 PRO A O 1
ATOM 871 N N . SER A 1 113 ? -1.254 8.015 -15.700 1.00 74.50 113 SER A N 1
ATOM 872 C CA . SER A 1 113 ? 0.108 8.267 -15.225 1.00 74.50 113 SER A CA 1
ATOM 873 C C . SER A 1 113 ? 1.015 8.646 -16.397 1.00 74.50 113 SER A C 1
ATOM 875 O O . SER A 1 113 ? 1.699 7.797 -16.972 1.00 74.50 113 SER A O 1
ATOM 877 N N . ALA A 1 114 ? 1.070 9.944 -16.712 1.00 79.38 114 ALA A N 1
ATOM 878 C CA . ALA A 1 114 ? 2.016 10.496 -17.685 1.00 79.38 114 ALA A CA 1
ATOM 879 C C . ALA A 1 114 ? 3.461 10.051 -17.391 1.00 79.38 114 ALA A C 1
ATOM 881 O O . ALA A 1 114 ? 4.186 9.685 -18.307 1.00 79.38 114 ALA A O 1
ATOM 882 N N . ALA A 1 115 ? 3.852 9.975 -16.114 1.00 81.38 115 ALA A N 1
ATOM 883 C CA . ALA A 1 115 ? 5.168 9.482 -15.704 1.00 81.38 115 ALA A CA 1
ATOM 884 C C . ALA A 1 115 ? 5.427 8.022 -16.103 1.00 81.38 115 ALA A C 1
ATOM 886 O O . ALA A 1 115 ? 6.519 7.692 -16.555 1.00 81.38 115 ALA A O 1
ATOM 887 N N . THR A 1 116 ? 4.423 7.148 -15.982 1.00 85.38 116 THR A N 1
ATOM 888 C CA . THR A 1 116 ? 4.550 5.749 -16.415 1.00 85.38 116 THR A CA 1
ATOM 889 C C . THR A 1 116 ? 4.677 5.659 -17.933 1.00 85.38 116 THR A C 1
ATOM 891 O O . THR A 1 116 ? 5.528 4.924 -18.421 1.00 85.38 116 THR A O 1
ATOM 894 N N . ILE A 1 117 ? 3.879 6.428 -18.680 1.00 85.50 117 ILE A N 1
ATOM 895 C CA . ILE A 1 117 ? 3.959 6.460 -20.148 1.00 85.50 117 ILE A CA 1
ATOM 896 C C . ILE A 1 117 ? 5.336 6.966 -20.595 1.00 85.50 117 ILE A C 1
ATOM 898 O O . ILE A 1 117 ? 5.990 6.306 -21.397 1.00 85.50 117 ILE A O 1
ATOM 902 N N . LEU A 1 118 ? 5.805 8.083 -20.032 1.00 84.31 118 LEU A N 1
ATOM 903 C CA . LEU A 1 118 ? 7.116 8.660 -20.338 1.00 84.31 118 LEU A CA 1
ATOM 904 C C . LEU A 1 118 ? 8.256 7.686 -20.039 1.00 84.31 118 LEU A C 1
ATOM 906 O O . LEU A 1 118 ? 9.168 7.551 -20.849 1.00 84.31 118 LEU A O 1
ATOM 910 N N . ALA A 1 119 ? 8.191 6.984 -18.907 1.00 86.56 119 ALA A N 1
ATOM 911 C CA . ALA A 1 119 ? 9.184 5.987 -18.532 1.00 86.56 119 ALA A CA 1
ATOM 912 C C . ALA A 1 119 ? 9.206 4.783 -19.487 1.00 86.56 119 ALA A C 1
ATOM 914 O O . ALA A 1 119 ? 10.280 4.308 -19.841 1.00 86.56 119 ALA A O 1
ATOM 915 N N . LEU A 1 120 ? 8.040 4.316 -19.945 1.00 86.25 120 LEU A N 1
ATOM 916 C CA . LEU A 1 120 ? 7.935 3.224 -20.923 1.00 86.25 120 LEU A CA 1
ATOM 917 C C . LEU A 1 120 ? 8.423 3.617 -22.324 1.00 86.25 120 LEU A C 1
ATOM 919 O O . LEU A 1 120 ? 8.766 2.740 -23.113 1.00 86.25 120 LEU A O 1
ATOM 923 N N . GLN A 1 121 ? 8.439 4.913 -22.638 1.00 86.56 121 GLN A N 1
ATOM 924 C CA . GLN A 1 121 ? 8.991 5.443 -23.886 1.00 86.56 121 GLN A CA 1
ATOM 925 C C . GLN A 1 121 ? 10.522 5.545 -23.870 1.00 86.56 121 GLN A C 1
ATOM 927 O O . GLN A 1 121 ? 11.109 5.796 -24.918 1.00 86.56 121 GLN A O 1
ATOM 932 N N . GLN A 1 122 ? 11.175 5.366 -22.717 1.00 84.88 122 GLN A N 1
ATOM 933 C CA . GLN A 1 122 ? 12.634 5.405 -22.630 1.00 84.88 122 GLN A CA 1
ATOM 934 C C . GLN A 1 122 ? 13.260 4.063 -23.021 1.00 84.88 122 GLN A C 1
ATOM 936 O O . GLN A 1 122 ? 12.755 2.996 -22.676 1.00 84.88 122 GLN A O 1
ATOM 941 N N . ASP A 1 123 ? 14.437 4.115 -23.649 1.00 86.06 123 ASP A N 1
ATOM 942 C CA . ASP A 1 123 ? 15.209 2.917 -24.015 1.00 86.06 123 ASP A CA 1
ATOM 943 C C . ASP A 1 123 ? 15.746 2.146 -22.801 1.00 86.06 123 ASP A C 1
ATOM 945 O O . ASP A 1 123 ? 16.087 0.962 -22.893 1.00 86.06 123 ASP A O 1
ATOM 949 N N . ARG A 1 124 ? 15.866 2.819 -21.651 1.00 85.50 124 ARG A N 1
ATOM 950 C CA . ARG A 1 124 ? 16.376 2.244 -20.404 1.00 85.50 124 ARG A CA 1
ATOM 951 C C . ARG A 1 124 ? 15.423 2.553 -19.251 1.00 85.50 124 ARG A C 1
ATOM 953 O O . ARG A 1 124 ? 14.969 3.690 -19.149 1.00 85.50 124 ARG A O 1
ATOM 960 N N . PRO A 1 125 ? 15.163 1.582 -18.358 1.00 83.50 125 PRO A N 1
ATOM 961 C CA . PRO A 1 125 ? 14.385 1.838 -17.155 1.00 83.50 125 PRO A CA 1
ATOM 962 C C . PRO A 1 125 ? 15.124 2.804 -16.223 1.00 83.50 125 PRO A C 1
ATOM 964 O O . PRO A 1 125 ? 16.359 2.816 -16.188 1.00 83.50 125 PRO A O 1
ATOM 967 N N . GLY A 1 126 ? 14.365 3.576 -15.444 1.00 87.12 126 GLY A N 1
ATOM 968 C CA . GLY A 1 126 ? 14.933 4.405 -14.382 1.00 87.12 126 GLY A CA 1
ATOM 969 C C . GLY A 1 126 ? 15.529 3.570 -1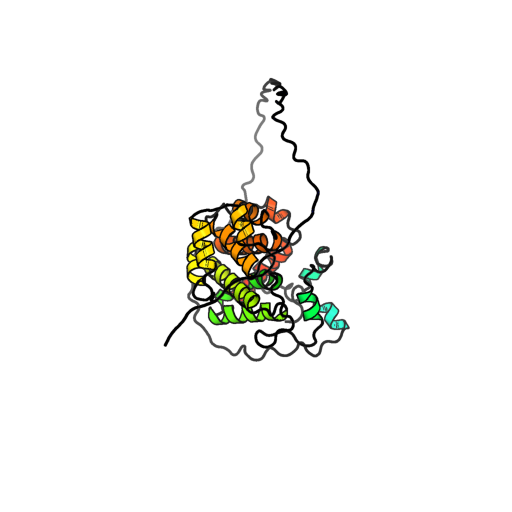3.252 1.00 87.12 126 GLY A C 1
ATOM 970 O O . GLY A 1 126 ? 15.074 2.459 -12.979 1.00 87.12 126 GLY A O 1
ATOM 971 N N . THR A 1 127 ? 16.543 4.119 -12.591 1.00 91.81 127 THR A N 1
ATOM 972 C CA . THR A 1 127 ? 17.090 3.595 -11.329 1.00 91.81 127 THR A CA 1
ATOM 973 C C . THR A 1 127 ? 17.028 4.680 -10.255 1.00 91.81 127 THR A C 1
ATOM 975 O O . THR A 1 127 ? 16.865 5.851 -10.614 1.00 91.81 127 THR A O 1
ATOM 978 N N . PRO A 1 128 ? 17.157 4.342 -8.958 1.00 90.94 128 PRO A N 1
ATOM 979 C CA . PRO A 1 128 ? 17.198 5.344 -7.891 1.00 90.94 128 PRO A CA 1
ATOM 980 C C . PRO A 1 128 ? 18.229 6.455 -8.142 1.00 90.94 128 PRO A C 1
ATOM 982 O O . PRO A 1 128 ? 17.939 7.630 -7.938 1.00 90.94 128 PRO A O 1
ATOM 985 N N . GLU A 1 129 ? 19.401 6.096 -8.674 1.00 91.06 129 GLU A N 1
ATOM 986 C CA . GLU A 1 129 ? 20.508 7.015 -8.968 1.00 91.06 129 GLU A CA 1
ATOM 987 C C . GLU A 1 129 ? 20.330 7.753 -10.301 1.00 91.06 129 GLU A C 1
ATOM 989 O O . GLU A 1 129 ? 20.892 8.828 -10.509 1.00 91.06 129 GLU A O 1
ATOM 994 N N . ARG A 1 130 ? 19.596 7.153 -11.244 1.00 89.88 130 ARG A N 1
ATOM 995 C CA . ARG A 1 130 ? 19.389 7.671 -12.602 1.00 89.88 130 ARG A CA 1
ATOM 996 C C . ARG A 1 130 ? 17.917 7.548 -12.994 1.00 89.88 130 ARG A C 1
ATOM 998 O O . ARG A 1 130 ? 17.568 6.705 -13.828 1.00 89.88 130 ARG A O 1
ATOM 1005 N N . PRO A 1 131 ? 17.039 8.360 -12.390 1.00 89.06 131 PRO A N 1
ATOM 1006 C CA . PRO A 1 131 ? 15.620 8.295 -12.680 1.00 89.06 131 PRO A CA 1
ATOM 1007 C C . PRO A 1 131 ? 15.298 8.813 -14.086 1.00 89.06 131 PRO A C 1
ATOM 1009 O O . PRO A 1 131 ? 15.919 9.753 -14.578 1.00 89.06 131 PRO A O 1
ATOM 1012 N N . VAL A 1 132 ? 14.280 8.225 -14.717 1.00 86.06 132 VAL A N 1
ATOM 1013 C CA . VAL A 1 132 ? 13.767 8.660 -16.034 1.00 86.06 132 VAL A CA 1
ATOM 1014 C C . VAL A 1 132 ? 12.746 9.796 -15.943 1.00 86.06 132 VAL A C 1
ATOM 1016 O O . VAL A 1 132 ? 12.504 10.494 -16.921 1.00 86.06 132 VAL A O 1
ATOM 1019 N N . THR A 1 133 ? 12.146 9.998 -14.769 1.00 86.44 133 THR A N 1
ATOM 1020 C CA . THR A 1 133 ? 11.279 11.144 -14.462 1.00 86.44 133 THR A CA 1
ATOM 1021 C C . THR A 1 133 ? 11.553 11.612 -13.035 1.00 86.44 133 THR A C 1
ATOM 1023 O O . THR A 1 133 ? 11.973 10.817 -12.202 1.00 86.44 133 THR A O 1
ATOM 1026 N N . ASN A 1 134 ? 11.248 12.865 -12.708 1.00 87.94 134 ASN A N 1
ATOM 1027 C CA . ASN A 1 134 ? 11.261 13.372 -11.330 1.00 87.94 134 ASN A CA 1
ATOM 1028 C C . ASN A 1 134 ? 9.856 13.385 -10.691 1.00 87.94 134 ASN A C 1
ATOM 1030 O O . ASN A 1 134 ? 9.596 14.166 -9.780 1.00 87.94 134 ASN A O 1
ATOM 1034 N N . ASN A 1 135 ? 8.922 12.566 -11.188 1.00 89.81 135 ASN A N 1
ATOM 1035 C CA . ASN A 1 135 ? 7.532 12.596 -10.739 1.00 89.81 135 ASN A CA 1
ATOM 1036 C C . ASN A 1 135 ? 7.382 12.015 -9.319 1.00 89.81 135 ASN A C 1
ATOM 1038 O O . ASN A 1 135 ? 7.940 10.956 -9.029 1.00 89.81 135 ASN A O 1
ATOM 1042 N N . ALA A 1 136 ? 6.602 12.688 -8.467 1.00 91.88 136 ALA A N 1
ATOM 1043 C CA . ALA A 1 136 ? 6.352 12.304 -7.073 1.00 91.88 136 ALA A CA 1
ATOM 1044 C C . ALA A 1 136 ? 5.013 11.571 -6.839 1.00 91.88 136 ALA A C 1
ATOM 1046 O O . ALA A 1 136 ? 4.629 11.329 -5.699 1.00 91.88 136 ALA A O 1
ATOM 1047 N N . GLY A 1 137 ? 4.274 11.240 -7.898 1.00 92.06 137 GLY A N 1
ATOM 1048 C CA . GLY A 1 137 ? 2.950 10.623 -7.833 1.00 92.06 137 GLY A CA 1
ATOM 1049 C C . GLY A 1 137 ? 2.912 9.232 -7.187 1.00 92.06 137 GLY A C 1
ATOM 1050 O O . GLY A 1 137 ? 3.850 8.441 -7.265 1.00 92.06 137 GLY A O 1
ATOM 1051 N N . CYS A 1 138 ? 1.763 8.907 -6.600 1.00 93.56 138 CYS A N 1
ATOM 1052 C CA . CYS A 1 138 ? 1.503 7.677 -5.842 1.00 93.56 138 CYS A CA 1
ATOM 1053 C C . CYS A 1 138 ? 1.457 6.364 -6.652 1.00 93.56 138 CYS A C 1
ATOM 1055 O O . CYS A 1 138 ? 1.478 5.284 -6.063 1.00 93.56 138 CYS A O 1
ATOM 1057 N N . HIS A 1 139 ? 1.387 6.401 -7.988 1.00 93.56 139 HIS A N 1
ATOM 1058 C CA . HIS A 1 139 ? 1.155 5.190 -8.792 1.00 93.56 139 HIS A CA 1
ATOM 1059 C C . HIS A 1 139 ? 2.255 4.131 -8.640 1.00 93.56 139 HIS A C 1
ATOM 1061 O O . HIS A 1 139 ? 1.961 2.935 -8.664 1.00 93.56 139 HIS A O 1
ATOM 1067 N N . ALA A 1 140 ? 3.513 4.559 -8.491 1.00 93.69 140 ALA A N 1
ATOM 1068 C CA . ALA A 1 140 ? 4.629 3.666 -8.193 1.00 93.69 140 ALA A CA 1
ATOM 1069 C C . ALA A 1 140 ? 4.441 2.941 -6.854 1.00 93.69 140 ALA A C 1
ATOM 1071 O O . ALA A 1 140 ? 4.616 1.726 -6.797 1.00 93.69 140 ALA A O 1
ATOM 1072 N N . LEU A 1 141 ? 4.026 3.665 -5.814 1.00 96.25 141 LEU A N 1
ATOM 1073 C CA . LEU A 1 141 ? 3.788 3.117 -4.483 1.00 96.25 141 LEU A CA 1
ATOM 1074 C C . LEU A 1 141 ? 2.700 2.042 -4.525 1.00 96.25 141 LEU A C 1
ATOM 1076 O O . LEU A 1 141 ? 2.947 0.901 -4.140 1.00 96.25 141 LEU A O 1
ATOM 1080 N N . ILE A 1 142 ? 1.524 2.378 -5.064 1.00 95.44 142 ILE A N 1
ATOM 1081 C CA . ILE A 1 142 ? 0.342 1.499 -5.037 1.00 95.44 142 ILE A CA 1
ATOM 1082 C C . ILE A 1 142 ? 0.642 0.136 -5.664 1.00 95.44 142 ILE A C 1
ATOM 1084 O O . ILE A 1 142 ? 0.317 -0.902 -5.094 1.00 95.44 142 ILE A O 1
ATOM 1088 N N . ARG A 1 143 ? 1.295 0.122 -6.829 1.00 94.06 143 ARG A N 1
ATOM 1089 C CA . ARG A 1 143 ? 1.600 -1.129 -7.538 1.00 94.06 143 ARG A CA 1
ATOM 1090 C C . ARG A 1 143 ? 2.797 -1.895 -6.964 1.00 94.06 143 ARG A C 1
ATOM 1092 O O . ARG A 1 143 ? 3.024 -3.025 -7.378 1.00 94.06 143 ARG A O 1
ATOM 1099 N N . THR A 1 144 ? 3.558 -1.288 -6.053 1.00 97.12 144 THR A N 1
ATOM 1100 C CA . THR A 1 144 ? 4.711 -1.921 -5.394 1.00 97.12 144 THR A CA 1
ATOM 1101 C C . THR A 1 144 ? 4.329 -2.525 -4.041 1.00 97.12 144 THR A C 1
ATOM 1103 O O . THR A 1 144 ? 5.017 -3.426 -3.580 1.00 97.12 144 THR A O 1
ATOM 1106 N N . LEU A 1 145 ? 3.198 -2.130 -3.437 1.00 97.00 145 LEU A N 1
ATOM 1107 C CA . LEU A 1 145 ? 2.692 -2.696 -2.174 1.00 97.00 145 LEU A CA 1
ATOM 1108 C C . LEU A 1 145 ? 2.709 -4.238 -2.101 1.00 97.00 145 LEU A C 1
ATOM 1110 O O . LEU A 1 145 ? 3.138 -4.754 -1.069 1.00 97.00 145 LEU A O 1
ATOM 1114 N N . PRO A 1 146 ? 2.337 -5.004 -3.153 1.00 95.19 146 PRO A N 1
ATOM 1115 C CA . PRO A 1 146 ? 2.404 -6.469 -3.106 1.00 95.19 146 PRO A CA 1
ATOM 1116 C C . PRO A 1 146 ? 3.810 -7.039 -2.852 1.00 95.19 146 PRO A C 1
ATOM 1118 O O . PRO A 1 146 ? 3.927 -8.172 -2.387 1.00 95.19 146 PRO A O 1
ATOM 1121 N N . ALA A 1 147 ? 4.878 -6.266 -3.098 1.00 95.75 147 ALA A N 1
ATOM 1122 C CA . ALA A 1 147 ? 6.249 -6.665 -2.780 1.00 95.75 147 ALA A CA 1
ATOM 1123 C C . ALA A 1 147 ? 6.459 -6.919 -1.278 1.00 95.75 147 ALA A C 1
ATOM 1125 O O . ALA A 1 147 ? 7.397 -7.621 -0.916 1.00 95.75 147 ALA A O 1
ATOM 1126 N N . ALA A 1 148 ? 5.568 -6.434 -0.405 1.00 96.94 148 ALA A N 1
ATOM 1127 C CA . ALA A 1 148 ? 5.588 -6.732 1.025 1.00 96.94 148 ALA A CA 1
ATOM 1128 C C . ALA A 1 148 ? 5.613 -8.241 1.329 1.00 96.94 148 ALA A C 1
ATOM 1130 O O . ALA A 1 148 ? 6.267 -8.664 2.280 1.00 96.94 148 ALA A O 1
ATOM 1131 N N . ALA A 1 149 ? 4.984 -9.071 0.488 1.00 95.06 149 ALA A N 1
ATOM 1132 C CA . ALA A 1 149 ? 5.009 -10.528 0.633 1.00 95.06 149 ALA A CA 1
ATOM 1133 C C . ALA A 1 149 ? 6.428 -11.126 0.521 1.00 95.06 149 ALA A C 1
ATOM 1135 O O . ALA A 1 149 ? 6.709 -12.186 1.085 1.00 95.06 149 ALA A O 1
ATOM 1136 N N . LEU A 1 150 ? 7.352 -10.428 -0.152 1.00 94.75 150 LEU A N 1
ATOM 1137 C CA . LEU A 1 150 ? 8.749 -10.844 -0.277 1.00 94.75 150 LEU A CA 1
ATOM 1138 C C . LEU A 1 150 ? 9.509 -10.776 1.055 1.00 94.75 150 LEU A C 1
ATOM 1140 O O . LEU A 1 150 ? 10.589 -11.352 1.143 1.00 94.75 150 LEU A O 1
ATOM 1144 N N . ALA A 1 151 ? 8.958 -10.155 2.106 1.00 94.00 151 ALA A N 1
ATOM 1145 C CA . ALA A 1 151 ? 9.554 -10.139 3.447 1.00 94.00 151 ALA A CA 1
ATOM 1146 C C . ALA A 1 151 ? 9.808 -11.544 4.024 1.00 94.00 151 ALA A C 1
ATOM 1148 O O . ALA A 1 151 ? 10.656 -11.717 4.892 1.00 94.00 151 ALA A O 1
ATOM 1149 N N . THR A 1 152 ? 9.115 -12.562 3.506 1.00 89.81 152 THR A N 1
ATOM 1150 C CA . THR A 1 152 ? 9.356 -13.976 3.835 1.00 89.81 152 THR A CA 1
ATOM 1151 C C . THR A 1 152 ? 10.705 -14.508 3.340 1.00 89.81 152 THR A C 1
ATOM 1153 O O . THR A 1 152 ? 11.218 -15.481 3.886 1.00 89.81 152 THR A O 1
ATOM 1156 N N . THR A 1 153 ? 11.293 -13.880 2.318 1.00 91.06 153 THR A N 1
ATOM 1157 C CA . THR A 1 153 ? 12.534 -14.332 1.657 1.00 91.06 153 THR A CA 1
ATOM 1158 C C . THR A 1 153 ? 13.615 -13.256 1.571 1.00 91.06 153 THR A C 1
ATOM 1160 O O . THR A 1 153 ? 14.760 -13.561 1.235 1.00 91.06 153 THR A O 1
ATOM 1163 N N . ARG A 1 154 ? 13.279 -11.996 1.858 1.00 93.12 154 ARG A N 1
ATOM 1164 C CA . ARG A 1 154 ? 14.180 -10.843 1.775 1.00 93.12 154 ARG A CA 1
ATOM 1165 C C . ARG A 1 154 ? 14.446 -10.275 3.155 1.00 93.12 154 ARG A C 1
ATOM 1167 O O . ARG A 1 154 ? 13.542 -10.176 3.981 1.00 93.12 154 ARG A O 1
ATOM 1174 N N . SER A 1 155 ? 15.680 -9.830 3.384 1.00 94.75 155 SER A N 1
ATOM 1175 C CA . SER A 1 155 ? 15.960 -8.983 4.539 1.00 94.75 155 SER A CA 1
ATOM 1176 C C . SER A 1 155 ? 15.233 -7.643 4.403 1.00 94.75 155 SER A C 1
ATOM 1178 O O . SER A 1 155 ? 14.909 -7.196 3.299 1.00 94.75 155 SER A O 1
ATOM 1180 N N . ARG A 1 156 ? 15.026 -6.962 5.530 1.00 92.88 156 ARG A N 1
ATOM 1181 C CA . ARG A 1 156 ? 14.393 -5.639 5.568 1.00 92.88 156 ARG A CA 1
ATOM 1182 C C . ARG A 1 156 ? 15.069 -4.631 4.626 1.00 92.88 156 ARG A C 1
ATOM 1184 O O . ARG A 1 156 ? 14.385 -3.933 3.883 1.00 92.88 156 ARG A O 1
ATOM 1191 N N . ASP A 1 157 ? 16.400 -4.607 4.596 1.00 93.69 157 ASP A N 1
ATOM 1192 C CA . ASP A 1 157 ? 17.162 -3.694 3.734 1.00 93.69 157 ASP A CA 1
ATOM 1193 C C . ASP A 1 157 ? 17.069 -4.058 2.249 1.00 93.69 157 ASP A C 1
ATOM 1195 O O . ASP A 1 157 ? 17.063 -3.175 1.392 1.00 93.69 157 ASP A O 1
ATOM 1199 N N . GLN A 1 158 ? 17.012 -5.355 1.926 1.00 96.00 158 GLN A N 1
ATOM 1200 C CA . GLN A 1 158 ? 16.779 -5.811 0.553 1.00 96.00 158 GLN A CA 1
ATOM 1201 C C . GLN A 1 158 ? 15.391 -5.380 0.084 1.00 96.00 158 GLN A C 1
ATOM 1203 O O . GLN A 1 158 ? 15.276 -4.758 -0.968 1.00 96.00 158 GLN A O 1
ATOM 1208 N N . LEU A 1 159 ? 14.367 -5.617 0.908 1.00 95.88 159 LEU A N 1
ATOM 1209 C CA . LEU A 1 159 ? 12.991 -5.232 0.614 1.00 95.88 159 LEU A CA 1
ATOM 1210 C C . LEU A 1 159 ? 12.850 -3.717 0.411 1.00 95.88 159 LEU A C 1
ATOM 1212 O O . LEU A 1 159 ? 12.230 -3.285 -0.559 1.00 95.88 159 LEU A O 1
ATOM 1216 N N . LYS A 1 160 ? 13.487 -2.910 1.272 1.00 95.31 160 LYS A N 1
ATOM 1217 C CA . LYS A 1 160 ? 13.558 -1.449 1.119 1.00 95.31 160 LYS A CA 1
ATOM 1218 C C . LYS A 1 160 ? 14.146 -1.051 -0.238 1.00 95.31 160 LYS A C 1
ATOM 1220 O O . LYS A 1 160 ? 13.495 -0.332 -0.994 1.00 95.31 160 LYS A O 1
ATOM 1225 N N . ARG A 1 161 ? 15.351 -1.536 -0.561 1.00 95.19 161 ARG A N 1
ATOM 1226 C CA . ARG A 1 161 ? 16.042 -1.191 -1.818 1.00 95.19 161 ARG A CA 1
ATOM 1227 C C . ARG A 1 161 ? 15.255 -1.626 -3.049 1.00 95.19 161 ARG A C 1
ATOM 1229 O O . ARG A 1 161 ? 15.218 -0.909 -4.042 1.00 95.19 161 ARG A O 1
ATOM 1236 N N . GLU A 1 162 ? 14.629 -2.796 -2.998 1.00 96.19 162 GLU A N 1
ATOM 1237 C CA . GLU A 1 162 ? 13.813 -3.310 -4.097 1.00 96.19 162 GLU A CA 1
ATOM 1238 C C . GLU A 1 162 ? 12.549 -2.479 -4.306 1.00 96.19 162 GLU A C 1
ATOM 1240 O O . GLU A 1 162 ? 12.198 -2.190 -5.450 1.00 96.19 162 GLU A O 1
ATOM 1245 N N . ALA A 1 163 ? 11.902 -2.033 -3.227 1.00 96.44 163 ALA A N 1
ATOM 1246 C CA . ALA A 1 163 ? 10.755 -1.136 -3.303 1.00 96.44 163 ALA A CA 1
ATOM 1247 C C . ALA A 1 163 ? 11.134 0.239 -3.888 1.00 96.44 163 ALA A C 1
ATOM 1249 O O . ALA A 1 163 ? 10.443 0.740 -4.778 1.00 96.44 163 ALA A O 1
ATOM 1250 N N . GLU A 1 164 ? 12.261 0.818 -3.457 1.00 95.38 164 GLU A N 1
ATOM 1251 C CA . GLU A 1 164 ? 12.810 2.066 -4.016 1.00 95.38 164 GLU A CA 1
ATOM 1252 C C . GLU A 1 164 ? 13.135 1.914 -5.506 1.00 95.38 164 GLU A C 1
ATOM 1254 O O . GLU A 1 164 ? 12.721 2.737 -6.326 1.00 95.38 164 GLU A O 1
ATOM 1259 N N . ALA A 1 165 ? 13.800 0.816 -5.879 1.00 95.31 165 ALA A N 1
ATOM 1260 C CA . ALA A 1 165 ? 14.118 0.511 -7.267 1.00 95.31 165 ALA A CA 1
ATOM 1261 C C . ALA A 1 165 ? 12.853 0.351 -8.126 1.00 95.31 165 ALA A C 1
ATOM 1263 O O . ALA A 1 165 ? 12.793 0.906 -9.222 1.00 95.31 165 ALA A O 1
ATOM 1264 N N . CYS A 1 166 ? 11.820 -0.338 -7.625 1.00 95.19 166 CYS A N 1
ATOM 1265 C CA . CYS A 1 166 ? 10.538 -0.492 -8.320 1.00 95.19 166 CYS A CA 1
ATOM 1266 C C . CYS A 1 166 ? 9.841 0.853 -8.564 1.00 95.19 166 CYS A C 1
ATOM 1268 O O . CYS A 1 166 ? 9.268 1.070 -9.640 1.00 95.19 166 CYS A O 1
ATOM 1270 N N . ALA A 1 167 ? 9.901 1.770 -7.596 1.00 94.31 167 ALA A N 1
ATOM 1271 C CA . ALA A 1 167 ? 9.363 3.112 -7.765 1.00 94.31 167 ALA A CA 1
ATOM 1272 C C . ALA A 1 167 ? 10.137 3.901 -8.830 1.00 94.31 167 ALA A C 1
ATOM 1274 O O . ALA A 1 167 ? 9.534 4.430 -9.778 1.00 94.31 167 ALA A O 1
ATOM 1275 N N . ALA A 1 168 ? 11.469 3.886 -8.728 1.00 94.81 168 ALA A N 1
ATOM 1276 C CA . ALA A 1 168 ? 12.384 4.633 -9.585 1.00 94.81 168 ALA A CA 1
ATOM 1277 C C . ALA A 1 168 ? 12.304 4.251 -11.072 1.00 94.81 168 ALA A C 1
ATOM 1279 O O . ALA A 1 168 ? 12.638 5.073 -11.929 1.00 94.81 168 ALA A O 1
ATOM 1280 N N . LEU A 1 169 ? 11.767 3.065 -11.398 1.00 93.69 169 LEU A N 1
ATOM 1281 C CA . LEU A 1 169 ? 11.449 2.675 -12.778 1.00 93.69 169 LEU A CA 1
ATOM 1282 C C . LEU A 1 169 ? 10.595 3.724 -13.506 1.00 93.69 169 LEU A C 1
ATOM 1284 O O . LEU A 1 169 ? 10.685 3.831 -14.724 1.00 93.69 169 LEU A O 1
ATOM 1288 N N . THR A 1 170 ? 9.748 4.471 -12.784 1.00 91.44 170 THR A N 1
ATOM 1289 C CA . THR A 1 170 ? 8.811 5.437 -13.395 1.00 91.44 170 THR A CA 1
ATOM 1290 C C . THR A 1 170 ? 8.620 6.742 -12.626 1.00 91.44 170 THR A C 1
ATOM 1292 O O . THR A 1 170 ? 8.307 7.748 -13.252 1.00 91.44 170 THR A O 1
ATOM 1295 N N . HIS A 1 171 ? 8.773 6.733 -11.300 1.00 92.44 171 HIS A N 1
ATOM 1296 C CA . HIS A 1 171 ? 8.572 7.879 -10.411 1.00 92.44 171 HIS A CA 1
ATOM 1297 C C . HIS A 1 171 ? 9.870 8.082 -9.638 1.00 92.44 171 HIS A C 1
ATOM 1299 O O . HIS A 1 171 ? 10.128 7.421 -8.635 1.00 92.44 171 HIS A O 1
ATOM 1305 N N . GLY A 1 172 ? 10.737 8.933 -10.175 1.00 88.06 172 GLY A N 1
ATOM 1306 C CA . GLY A 1 172 ? 12.097 9.068 -9.676 1.00 88.06 172 GLY A CA 1
ATOM 1307 C C . GLY A 1 172 ? 12.296 10.102 -8.581 1.00 88.06 172 GLY A C 1
ATOM 1308 O O . GLY A 1 172 ? 13.429 10.257 -8.139 1.00 88.06 172 GLY A O 1
ATOM 1309 N N . ALA A 1 173 ? 11.248 10.800 -8.126 1.00 92.56 173 ALA A N 1
ATOM 1310 C CA . ALA A 1 173 ? 11.378 11.699 -6.982 1.00 92.56 173 ALA A CA 1
ATOM 1311 C C . ALA A 1 173 ? 11.829 10.909 -5.734 1.00 92.56 173 ALA A C 1
ATOM 1313 O O . ALA A 1 173 ? 11.172 9.918 -5.401 1.00 92.56 173 ALA A O 1
ATOM 1314 N N . PRO A 1 174 ? 12.882 11.340 -5.010 1.00 92.44 174 PRO A N 1
ATOM 1315 C CA . PRO A 1 174 ? 13.357 10.643 -3.812 1.00 92.44 174 PRO A CA 1
ATOM 1316 C C . PRO A 1 174 ? 12.256 10.408 -2.770 1.00 92.44 174 PRO A C 1
ATOM 1318 O O . PRO A 1 174 ? 12.096 9.288 -2.293 1.00 92.44 174 PRO A O 1
ATOM 1321 N N . ALA A 1 175 ? 11.409 11.413 -2.524 1.00 90.00 175 ALA A N 1
ATOM 1322 C CA . ALA A 1 175 ? 10.264 11.297 -1.619 1.00 90.00 175 ALA A CA 1
ATOM 1323 C C . ALA A 1 175 ? 9.279 10.187 -2.037 1.00 90.00 175 ALA A C 1
ATOM 1325 O O . ALA A 1 175 ? 8.755 9.462 -1.195 1.00 90.00 175 ALA A O 1
ATOM 1326 N N . ALA A 1 176 ? 9.064 9.975 -3.343 1.00 92.06 176 ALA A N 1
ATOM 1327 C CA . ALA A 1 176 ? 8.189 8.903 -3.816 1.00 92.06 176 ALA A CA 1
ATOM 1328 C C . ALA A 1 176 ? 8.816 7.513 -3.676 1.00 92.06 176 ALA A C 1
ATOM 1330 O O . ALA A 1 176 ? 8.109 6.552 -3.362 1.00 92.06 176 ALA A O 1
ATOM 1331 N N . GLN A 1 177 ? 10.132 7.400 -3.867 1.00 93.62 177 GLN A N 1
ATOM 1332 C CA . GLN A 1 177 ? 10.868 6.159 -3.617 1.00 93.62 177 GLN A CA 1
ATOM 1333 C C . GLN A 1 177 ? 10.813 5.796 -2.126 1.00 93.62 177 GLN A C 1
ATOM 1335 O O . GLN A 1 177 ? 10.447 4.674 -1.773 1.00 93.62 177 GLN A O 1
ATOM 1340 N N . GLN A 1 178 ? 11.068 6.775 -1.257 1.00 93.00 178 GLN A N 1
ATOM 1341 C CA . GLN A 1 178 ? 11.043 6.617 0.193 1.00 93.00 178 GLN A CA 1
ATOM 1342 C C . GLN A 1 178 ? 9.644 6.279 0.721 1.00 93.00 178 GLN A C 1
ATOM 1344 O O . GLN A 1 178 ? 9.494 5.341 1.509 1.00 93.00 178 GLN A O 1
ATOM 1349 N N . ALA A 1 179 ? 8.604 6.978 0.254 1.00 94.25 179 ALA A N 1
ATOM 1350 C CA . ALA A 1 179 ? 7.220 6.654 0.589 1.00 94.25 179 ALA A CA 1
ATOM 1351 C C . ALA A 1 179 ? 6.860 5.234 0.122 1.00 94.25 179 ALA A C 1
ATOM 1353 O O . ALA A 1 179 ? 6.214 4.483 0.851 1.00 94.25 179 ALA A O 1
ATOM 1354 N N . THR A 1 180 ? 7.339 4.818 -1.056 1.00 96.00 180 THR A N 1
ATOM 1355 C CA . THR A 1 180 ? 7.115 3.457 -1.564 1.00 96.00 180 THR A CA 1
ATOM 1356 C C . THR A 1 180 ? 7.750 2.396 -0.671 1.00 96.00 180 THR A C 1
ATOM 1358 O O . THR A 1 180 ? 7.063 1.460 -0.261 1.00 96.00 180 THR A O 1
ATOM 1361 N N . ALA A 1 181 ? 9.026 2.550 -0.317 1.00 95.62 181 ALA A N 1
ATOM 1362 C CA . ALA A 1 181 ? 9.688 1.640 0.614 1.00 95.62 181 ALA A CA 1
ATOM 1363 C C . ALA A 1 181 ? 8.992 1.593 1.973 1.00 95.62 181 ALA A C 1
ATOM 1365 O O . ALA A 1 181 ? 8.743 0.512 2.500 1.00 95.62 181 ALA A O 1
ATOM 1366 N N . THR A 1 182 ? 8.638 2.752 2.518 1.00 95.69 182 THR A N 1
ATOM 1367 C CA . THR A 1 182 ? 7.955 2.855 3.809 1.00 95.69 182 THR A CA 1
ATOM 1368 C C . THR A 1 182 ? 6.618 2.115 3.794 1.00 95.69 182 THR A C 1
ATOM 1370 O O . THR A 1 182 ? 6.346 1.327 4.695 1.00 95.69 182 THR A O 1
ATOM 1373 N N . ALA A 1 183 ? 5.815 2.285 2.742 1.00 96.81 183 ALA A N 1
ATOM 1374 C CA . ALA A 1 183 ? 4.533 1.601 2.602 1.00 96.81 183 ALA A CA 1
ATOM 1375 C C . ALA A 1 183 ? 4.684 0.073 2.482 1.00 96.81 183 ALA A C 1
ATOM 1377 O O . ALA A 1 183 ? 3.924 -0.677 3.092 1.00 96.81 183 ALA A O 1
ATOM 1378 N N . VAL A 1 184 ? 5.685 -0.395 1.727 1.00 97.75 184 VAL A N 1
ATOM 1379 C CA . VAL A 1 184 ? 5.994 -1.828 1.580 1.00 97.75 184 VAL A CA 1
ATOM 1380 C C . VAL A 1 184 ? 6.449 -2.438 2.903 1.00 97.75 184 VAL A C 1
ATOM 1382 O O . VAL A 1 184 ? 5.998 -3.521 3.270 1.00 97.75 184 VAL A O 1
ATOM 1385 N N . LEU A 1 185 ? 7.318 -1.745 3.637 1.00 96.75 185 LEU A N 1
ATOM 1386 C CA . LEU A 1 185 ? 7.790 -2.192 4.945 1.00 96.75 185 LEU A CA 1
ATOM 1387 C C . LEU A 1 185 ? 6.663 -2.215 5.977 1.00 96.75 185 LEU A C 1
ATOM 1389 O O . LEU A 1 185 ? 6.567 -3.169 6.743 1.00 96.75 185 LEU A O 1
ATOM 1393 N N . PHE A 1 186 ? 5.783 -1.214 5.960 1.00 96.81 186 PHE A N 1
ATOM 1394 C CA . PHE A 1 186 ? 4.617 -1.184 6.832 1.00 96.81 186 PHE A CA 1
ATOM 1395 C C . PHE A 1 186 ? 3.688 -2.373 6.561 1.00 96.81 186 PHE A C 1
ATOM 1397 O O . PHE A 1 186 ? 3.351 -3.121 7.477 1.00 96.81 186 PHE A O 1
ATOM 1404 N N . ALA A 1 187 ? 3.360 -2.620 5.290 1.00 97.69 187 ALA A N 1
ATOM 1405 C CA . ALA A 1 187 ? 2.586 -3.791 4.887 1.00 97.69 187 ALA A CA 1
ATOM 1406 C C . ALA A 1 187 ? 3.265 -5.111 5.301 1.00 97.69 187 ALA A C 1
ATOM 1408 O O . ALA A 1 187 ? 2.585 -6.039 5.731 1.00 97.69 187 ALA A O 1
ATOM 1409 N N . ALA A 1 188 ? 4.595 -5.203 5.206 1.00 97.06 188 ALA A N 1
ATOM 1410 C CA . ALA A 1 188 ? 5.354 -6.392 5.596 1.00 97.06 188 ALA A CA 1
ATOM 1411 C C . ALA A 1 188 ? 5.319 -6.659 7.112 1.00 97.06 188 ALA A C 1
ATOM 1413 O O . ALA A 1 188 ? 5.196 -7.812 7.534 1.00 97.06 188 ALA A O 1
ATOM 1414 N N . GLU A 1 189 ? 5.394 -5.614 7.940 1.00 96.50 189 GLU A N 1
ATOM 1415 C CA . GLU A 1 189 ? 5.226 -5.747 9.391 1.00 96.50 189 GLU A CA 1
ATOM 1416 C C . GLU A 1 189 ? 3.799 -6.212 9.736 1.00 96.50 189 GLU A C 1
ATOM 1418 O O . GLU A 1 189 ? 3.649 -7.115 10.559 1.00 96.50 189 GLU A O 1
ATOM 1423 N N . CYS A 1 190 ? 2.769 -5.695 9.050 1.00 97.12 190 CYS A N 1
ATOM 1424 C CA . CYS A 1 190 ? 1.389 -6.177 9.194 1.00 97.12 190 CYS A CA 1
ATOM 1425 C C . CYS A 1 190 ? 1.244 -7.656 8.793 1.00 97.12 190 CYS A C 1
ATOM 1427 O O . CYS A 1 190 ? 0.686 -8.447 9.549 1.00 97.12 190 CYS A O 1
ATOM 1429 N N . LEU A 1 191 ? 1.817 -8.067 7.652 1.00 95.56 191 LEU A N 1
ATOM 1430 C CA . LEU A 1 191 ? 1.824 -9.473 7.206 1.00 95.56 191 LEU A CA 1
ATOM 1431 C C . LEU A 1 191 ? 2.514 -10.417 8.201 1.00 95.56 191 LEU A C 1
ATOM 1433 O O . LEU A 1 191 ? 2.242 -11.615 8.204 1.00 95.56 191 LEU A O 1
ATOM 1437 N N . SER A 1 192 ? 3.390 -9.887 9.057 1.00 93.69 192 SER A N 1
ATOM 1438 C CA . SER A 1 192 ? 4.051 -10.645 10.124 1.00 93.69 192 SER A CA 1
ATOM 1439 C C . SER A 1 192 ? 3.167 -10.831 11.369 1.00 93.69 192 SER A C 1
ATOM 1441 O O . SER A 1 192 ? 3.654 -11.306 12.395 1.00 93.69 192 SER A O 1
ATOM 1443 N N . GLY A 1 193 ? 1.883 -10.462 11.295 1.00 93.38 193 GLY A N 1
ATOM 1444 C CA . GLY A 1 193 ? 0.890 -10.633 12.357 1.00 93.38 193 GLY A CA 1
ATOM 1445 C C . GLY A 1 193 ? 0.862 -9.509 13.392 1.00 93.38 193 GLY A C 1
ATOM 1446 O O . GLY A 1 193 ? 0.308 -9.698 14.473 1.00 93.38 193 GLY A O 1
ATOM 1447 N N . ARG A 1 194 ? 1.480 -8.360 13.100 1.00 94.38 194 ARG A N 1
ATOM 1448 C CA . ARG A 1 194 ? 1.432 -7.175 13.969 1.00 94.38 194 ARG A CA 1
ATOM 1449 C C . ARG A 1 194 ? 0.171 -6.374 13.695 1.00 94.38 194 ARG A C 1
ATOM 1451 O O . ARG A 1 194 ? -0.240 -6.256 12.540 1.00 94.38 194 ARG A O 1
ATOM 1458 N N . ASP A 1 195 ? -0.394 -5.771 14.735 1.00 94.50 195 ASP A N 1
ATOM 1459 C CA . ASP A 1 195 ? -1.425 -4.762 14.530 1.00 94.50 195 ASP A CA 1
ATOM 1460 C C . ASP A 1 195 ? -0.833 -3.521 13.826 1.00 94.50 195 ASP A C 1
ATOM 1462 O O . ASP A 1 195 ? 0.383 -3.285 13.884 1.00 94.50 195 ASP A O 1
ATOM 1466 N N . PRO A 1 196 ? -1.666 -2.712 13.148 1.00 95.56 196 PRO A N 1
ATOM 1467 C CA . PRO A 1 196 ? -1.175 -1.583 12.366 1.00 95.56 196 PRO A CA 1
ATOM 1468 C C . PRO A 1 196 ? -0.407 -0.514 13.161 1.00 95.56 196 PRO A C 1
ATOM 1470 O O . PRO A 1 196 ? 0.483 0.130 12.604 1.00 95.56 196 PRO A O 1
ATOM 1473 N N . THR A 1 197 ? -0.709 -0.312 14.443 1.00 93.50 197 THR A N 1
ATOM 1474 C CA . THR A 1 197 ? -0.036 0.702 15.270 1.00 93.50 197 THR A CA 1
ATOM 1475 C C . THR A 1 197 ? 1.389 0.260 15.606 1.00 93.50 197 THR A C 1
ATOM 1477 O O . THR A 1 197 ? 2.353 1.014 15.406 1.00 93.50 197 THR A O 1
ATOM 1480 N N . ASP A 1 198 ? 1.549 -0.994 16.030 1.00 92.69 198 ASP A N 1
ATOM 1481 C CA . ASP A 1 198 ? 2.856 -1.597 16.306 1.00 92.69 198 ASP A CA 1
ATOM 1482 C C . ASP A 1 198 ? 3.697 -1.752 15.030 1.00 92.69 198 ASP A C 1
ATOM 1484 O O . ASP A 1 198 ? 4.911 -1.499 15.023 1.00 92.69 198 ASP A O 1
ATOM 1488 N N . ALA A 1 199 ? 3.059 -2.145 13.925 1.00 94.31 199 ALA A N 1
ATOM 1489 C CA . ALA A 1 199 ? 3.700 -2.275 12.622 1.00 94.31 199 ALA A CA 1
ATOM 1490 C C . ALA A 1 199 ? 4.251 -0.931 12.112 1.00 94.31 199 ALA A C 1
ATOM 1492 O O . ALA A 1 199 ? 5.391 -0.869 11.634 1.00 94.31 199 ALA A O 1
ATOM 1493 N N . LEU A 1 200 ? 3.501 0.168 12.265 1.00 92.56 200 LEU A N 1
ATOM 1494 C CA . LEU A 1 200 ? 3.985 1.498 11.887 1.00 92.56 200 LEU A CA 1
ATOM 1495 C C . LEU A 1 200 ? 5.175 1.930 12.750 1.00 92.56 200 LEU A C 1
ATOM 1497 O O . LEU A 1 200 ? 6.173 2.416 12.217 1.00 92.56 200 LEU A O 1
ATOM 1501 N N . SER A 1 201 ? 5.116 1.694 14.062 1.00 89.50 201 SER A N 1
ATOM 1502 C CA . SER A 1 201 ? 6.194 2.056 14.996 1.00 89.50 201 SER A CA 1
ATOM 1503 C C . SER A 1 201 ? 7.521 1.378 14.641 1.00 89.50 201 SER A C 1
ATOM 1505 O O . SER A 1 201 ? 8.592 1.972 14.756 1.00 89.50 201 SER A O 1
ATOM 1507 N N . ARG A 1 202 ? 7.465 0.156 14.104 1.00 86.94 202 ARG A N 1
ATOM 1508 C CA . ARG A 1 202 ? 8.640 -0.532 13.550 1.00 86.94 202 ARG A CA 1
ATOM 1509 C C . ARG A 1 202 ? 9.065 -0.067 12.173 1.00 86.94 202 ARG A C 1
ATOM 1511 O O . ARG A 1 202 ? 10.203 -0.290 11.764 1.00 86.94 202 ARG A O 1
ATOM 1518 N N . THR A 1 203 ? 8.166 0.553 11.429 1.00 83.94 203 THR A N 1
ATOM 1519 C CA . THR A 1 203 ? 8.479 1.159 10.137 1.00 83.94 203 THR A CA 1
ATOM 1520 C C . THR A 1 203 ? 9.251 2.474 10.331 1.00 83.94 203 THR A C 1
ATOM 1522 O O . THR A 1 203 ? 10.221 2.721 9.611 1.00 83.94 203 THR A O 1
ATOM 1525 N N . GLY A 1 204 ? 8.898 3.242 11.372 1.00 61.66 204 GLY A N 1
ATOM 1526 C CA . GLY A 1 204 ? 9.361 4.602 11.701 1.00 61.66 204 GLY A CA 1
ATOM 1527 C C . GLY A 1 204 ? 10.853 4.821 11.990 1.00 61.66 204 GLY A C 1
ATOM 1528 O O . GLY A 1 204 ? 11.260 5.951 12.209 1.00 61.66 204 GLY A O 1
ATOM 1529 N N . GLN A 1 205 ? 11.706 3.798 11.918 1.00 51.44 205 GLN A N 1
ATOM 1530 C CA . GLN A 1 205 ? 13.165 3.993 11.967 1.00 51.44 205 GLN A CA 1
ATOM 1531 C C . GLN A 1 205 ? 13.797 4.301 10.595 1.00 51.44 205 GLN A C 1
ATOM 1533 O O . GLN A 1 205 ? 14.991 4.574 10.530 1.00 51.44 205 GLN A O 1
ATOM 1538 N N . LEU A 1 206 ? 13.034 4.229 9.494 1.00 45.38 206 LEU A N 1
ATOM 1539 C CA . LEU A 1 206 ? 13.571 4.319 8.124 1.00 45.38 206 LEU A CA 1
ATOM 1540 C C . LEU A 1 206 ? 12.981 5.451 7.268 1.00 45.38 206 LEU A C 1
ATOM 1542 O O . LEU A 1 206 ? 13.499 5.719 6.184 1.00 45.38 206 LEU A O 1
ATOM 1546 N N . ALA A 1 207 ? 11.919 6.112 7.730 1.00 52.69 207 ALA A N 1
ATOM 1547 C CA . ALA A 1 207 ? 11.383 7.299 7.079 1.00 52.69 207 ALA A CA 1
ATOM 1548 C C . ALA A 1 207 ? 12.067 8.542 7.672 1.00 52.69 207 ALA A C 1
ATOM 1550 O O . ALA A 1 207 ? 11.635 9.063 8.697 1.00 52.69 207 ALA A O 1
ATOM 1551 N N . GLU A 1 208 ? 13.162 9.002 7.063 1.00 48.31 208 GLU A N 1
ATOM 1552 C CA . GLU A 1 208 ? 13.699 10.340 7.332 1.00 48.31 208 GLU A CA 1
ATOM 1553 C C . GLU A 1 208 ? 12.568 11.378 7.228 1.00 48.31 208 GLU A C 1
ATOM 1555 O O . GLU A 1 208 ? 11.904 11.451 6.195 1.00 48.31 208 GLU A O 1
ATOM 1560 N N . GLY A 1 209 ? 12.329 12.147 8.298 1.00 53.00 209 GLY A N 1
ATOM 1561 C CA . GLY A 1 209 ? 11.427 13.307 8.266 1.00 53.00 209 GLY A CA 1
ATOM 1562 C C . GLY A 1 209 ? 10.322 13.380 9.325 1.00 53.00 209 GLY A C 1
ATOM 1563 O O . GLY A 1 209 ? 9.640 14.397 9.363 1.00 53.00 209 GLY A O 1
ATOM 1564 N N . GLY A 1 210 ? 10.108 12.369 10.182 1.00 63.81 210 GLY A N 1
ATOM 1565 C CA . GLY A 1 210 ? 9.183 12.451 11.340 1.00 63.81 210 GLY A CA 1
ATOM 1566 C C . GLY A 1 210 ? 7.690 12.659 11.015 1.00 63.81 210 GLY A C 1
ATOM 1567 O O . GLY A 1 210 ? 6.844 12.651 11.904 1.00 63.81 210 GLY A O 1
ATOM 1568 N N . GLN A 1 211 ? 7.337 12.801 9.738 1.00 78.69 211 GLN A N 1
ATOM 1569 C CA . GLN A 1 211 ? 5.978 13.070 9.271 1.00 78.69 211 GLN A CA 1
ATOM 1570 C C . GLN A 1 211 ? 4.991 11.966 9.662 1.00 78.69 211 GLN A C 1
ATOM 1572 O O . GLN A 1 211 ? 3.847 12.252 9.997 1.00 78.69 211 GLN A O 1
ATOM 1577 N N . LEU A 1 212 ? 5.420 10.700 9.654 1.00 85.56 212 LEU A N 1
ATOM 1578 C CA . LEU A 1 212 ? 4.554 9.588 10.053 1.00 85.56 212 LEU A CA 1
ATOM 1579 C C . LEU A 1 212 ? 4.323 9.519 11.563 1.00 85.56 212 LEU A C 1
ATOM 1581 O O . LEU A 1 212 ? 3.244 9.096 11.970 1.00 85.56 212 LEU A O 1
ATOM 1585 N N . ASP A 1 213 ? 5.282 9.966 12.377 1.00 87.56 213 ASP A N 1
ATOM 1586 C CA . ASP A 1 213 ? 5.068 10.110 13.819 1.00 87.56 213 ASP A CA 1
ATOM 1587 C C . ASP A 1 213 ? 4.026 11.198 14.085 1.00 87.56 213 ASP A C 1
ATOM 1589 O O . ASP A 1 213 ? 3.071 10.957 14.814 1.00 87.56 213 ASP A O 1
ATOM 1593 N N . GLN A 1 214 ? 4.120 12.343 13.398 1.00 88.88 214 GLN A N 1
ATOM 1594 C CA . GLN A 1 214 ? 3.095 13.384 13.489 1.00 88.88 214 GLN A CA 1
ATOM 1595 C C . GLN A 1 214 ? 1.714 12.860 13.067 1.00 88.88 214 GLN A C 1
ATOM 1597 O O . GLN A 1 214 ? 0.720 13.122 13.737 1.00 88.88 214 GLN A O 1
ATOM 1602 N N . VAL A 1 215 ? 1.629 12.106 11.968 1.00 93.19 215 VAL A N 1
ATOM 1603 C CA . VAL A 1 215 ? 0.360 11.520 11.509 1.00 93.19 215 VAL A CA 1
ATOM 1604 C C . VAL A 1 215 ? -0.197 10.516 12.521 1.00 93.19 215 VAL A C 1
ATOM 1606 O O . VAL A 1 215 ? -1.413 10.477 12.719 1.00 93.19 215 VAL A O 1
ATOM 1609 N N . ARG A 1 216 ? 0.663 9.719 13.169 1.00 92.56 216 ARG A N 1
ATOM 1610 C CA . ARG A 1 216 ? 0.262 8.823 14.262 1.00 92.56 216 ARG A CA 1
ATOM 1611 C C . ARG A 1 216 ? -0.339 9.621 15.410 1.00 92.56 216 ARG A C 1
ATOM 1613 O O . ARG A 1 216 ? -1.462 9.327 15.810 1.00 92.56 216 ARG A O 1
ATOM 1620 N N . ASP A 1 217 ? 0.361 10.650 15.874 1.00 92.44 217 ASP A N 1
ATOM 1621 C CA . ASP A 1 217 ? -0.104 11.498 16.972 1.00 92.44 217 ASP A CA 1
ATOM 1622 C C . ASP A 1 217 ? -1.437 12.175 16.603 1.00 92.44 217 ASP A C 1
ATOM 1624 O O . ASP A 1 217 ? -2.365 12.252 17.408 1.00 92.44 217 ASP A O 1
ATOM 1628 N N . GLU A 1 218 ? -1.584 12.619 15.355 1.00 94.25 218 GLU A N 1
ATOM 1629 C CA . GLU A 1 218 ? -2.823 13.192 14.834 1.00 94.25 218 GLU A CA 1
ATOM 1630 C C . GLU A 1 218 ? -3.988 12.193 14.798 1.00 94.25 218 GLU A C 1
ATOM 1632 O O . GLU A 1 218 ? -5.121 12.570 15.117 1.00 94.25 218 GLU A O 1
ATOM 1637 N N . ALA A 1 219 ? -3.732 10.937 14.424 1.00 95.44 219 ALA A N 1
ATOM 1638 C CA . ALA A 1 219 ? -4.730 9.871 14.441 1.00 95.44 219 ALA A CA 1
ATOM 1639 C C . ALA A 1 219 ? -5.140 9.488 15.870 1.00 95.44 219 ALA A C 1
ATOM 1641 O O . ALA A 1 219 ? -6.312 9.209 16.107 1.00 95.44 219 ALA A O 1
ATOM 1642 N N . GLU A 1 220 ? -4.207 9.532 16.822 1.00 93.38 220 GLU A N 1
ATOM 1643 C CA . GLU A 1 220 ? -4.472 9.259 18.237 1.00 93.38 220 GLU A CA 1
ATOM 1644 C C . GLU A 1 220 ? -5.336 10.354 18.882 1.00 93.38 220 GLU A C 1
ATOM 1646 O O . GLU A 1 220 ? -6.330 10.064 19.546 1.00 93.38 220 GLU A O 1
ATOM 1651 N N . HIS A 1 221 ? -5.001 11.627 18.653 1.00 94.44 221 HIS A N 1
ATOM 1652 C CA . HIS A 1 221 ? -5.677 12.749 19.311 1.00 94.44 221 HIS A CA 1
ATOM 1653 C C . HIS A 1 221 ? -6.992 13.158 18.638 1.00 94.44 221 HIS A C 1
ATOM 1655 O O . HIS A 1 221 ? -7.865 13.747 19.278 1.00 94.44 221 HIS A O 1
ATOM 1661 N N . ALA A 1 222 ? -7.131 12.912 17.336 1.00 95.19 222 ALA A N 1
ATOM 1662 C CA . ALA A 1 222 ? -8.303 13.305 16.566 1.00 95.19 222 ALA A CA 1
ATOM 1663 C C . ALA A 1 222 ? -8.585 12.290 15.448 1.00 95.19 222 ALA A C 1
ATOM 1665 O O . ALA A 1 222 ? -8.415 12.632 14.273 1.00 95.19 222 ALA A O 1
ATOM 1666 N N . PRO A 1 223 ? -9.018 11.060 15.780 1.00 96.56 223 PRO A N 1
ATOM 1667 C CA . PRO A 1 223 ? -9.322 10.035 14.788 1.00 96.56 223 PRO A CA 1
ATOM 1668 C C . PRO A 1 223 ? -10.539 10.414 13.935 1.00 96.56 223 PRO A C 1
ATOM 1670 O O . PRO A 1 223 ? -11.479 11.058 14.406 1.00 96.56 223 PRO A O 1
ATOM 1673 N N . ALA A 1 224 ? -10.543 9.966 12.678 1.00 97.12 224 ALA A N 1
ATOM 1674 C CA . ALA A 1 224 ? -11.670 10.078 11.745 1.00 97.12 224 ALA A CA 1
ATOM 1675 C C . ALA A 1 224 ? -12.175 11.506 11.424 1.00 97.12 224 ALA A C 1
ATOM 1677 O O . ALA A 1 224 ? -13.299 11.687 10.942 1.00 97.12 224 ALA A O 1
ATOM 1678 N N . ASP A 1 225 ? -11.340 12.529 11.615 1.00 98.19 225 ASP A N 1
ATOM 1679 C CA . ASP A 1 225 ? -11.614 13.905 11.198 1.00 98.19 225 ASP A CA 1
ATOM 1680 C C . ASP A 1 225 ? -11.295 14.093 9.704 1.00 98.19 225 ASP A C 1
ATOM 1682 O O . ASP A 1 225 ? -10.145 14.100 9.259 1.00 98.19 225 ASP A O 1
ATOM 1686 N N . ARG A 1 226 ? -12.345 14.314 8.910 1.00 97.81 226 ARG A N 1
ATOM 1687 C CA . ARG A 1 226 ? -12.248 14.527 7.456 1.00 97.81 226 ARG A CA 1
ATOM 1688 C C . ARG A 1 226 ? -11.482 15.796 7.087 1.00 97.81 226 ARG A C 1
ATOM 1690 O O . ARG A 1 226 ? -10.755 15.808 6.098 1.00 97.81 226 ARG A O 1
ATOM 1697 N N . ASN A 1 227 ? -11.625 16.865 7.872 1.00 97.62 227 ASN A N 1
ATOM 1698 C CA . ASN A 1 227 ? -10.901 18.112 7.623 1.00 97.62 227 ASN A CA 1
ATOM 1699 C C . ASN A 1 227 ? -9.409 17.927 7.893 1.00 97.62 227 ASN A C 1
ATOM 1701 O O . ASN A 1 227 ? -8.579 18.546 7.232 1.00 97.62 227 ASN A O 1
ATOM 1705 N N . ARG A 1 228 ? -9.069 17.087 8.872 1.00 97.31 228 ARG A N 1
ATOM 1706 C CA . ARG A 1 228 ? -7.689 16.707 9.159 1.00 97.31 228 ARG A CA 1
ATOM 1707 C C . ARG A 1 228 ? -7.111 15.836 8.054 1.00 97.31 228 ARG A C 1
ATOM 1709 O O . ARG A 1 228 ? -6.061 16.188 7.528 1.00 97.31 228 ARG A O 1
ATOM 1716 N N . LEU A 1 229 ? -7.837 14.808 7.615 1.00 98.12 229 LEU A N 1
ATOM 1717 C CA . LEU A 1 229 ? -7.445 13.995 6.462 1.00 98.12 229 LEU A CA 1
ATOM 1718 C C . LEU A 1 229 ? -7.166 14.857 5.221 1.00 98.12 229 LEU A C 1
ATOM 1720 O O . LEU A 1 229 ? -6.153 14.659 4.559 1.00 98.12 229 LEU A O 1
ATOM 1724 N N . ALA A 1 230 ? -8.009 15.853 4.937 1.00 97.81 230 ALA A N 1
ATOM 1725 C CA . ALA A 1 230 ? -7.800 16.762 3.810 1.00 97.81 230 ALA A CA 1
ATOM 1726 C C . ALA A 1 230 ? -6.532 17.628 3.929 1.00 97.81 230 ALA A C 1
ATOM 1728 O O . ALA A 1 230 ? -5.967 18.013 2.908 1.00 97.81 230 ALA A O 1
ATOM 1729 N N . ARG A 1 231 ? -6.071 17.926 5.152 1.00 96.94 231 ARG A N 1
ATOM 1730 C CA . ARG A 1 231 ? -4.796 18.626 5.392 1.00 96.94 231 ARG A CA 1
ATOM 1731 C C . ARG A 1 231 ? -3.590 17.693 5.320 1.00 96.94 231 ARG A C 1
ATOM 1733 O O . ARG A 1 231 ? -2.551 18.120 4.836 1.00 96.94 231 ARG A O 1
ATOM 1740 N N . ILE A 1 232 ? -3.730 16.452 5.791 1.00 96.06 232 ILE A N 1
ATOM 1741 C CA . ILE A 1 232 ? -2.671 15.431 5.756 1.00 96.06 232 ILE A CA 1
ATOM 1742 C C . ILE A 1 232 ? -2.408 14.965 4.315 1.00 96.06 232 ILE A C 1
ATOM 1744 O O . ILE A 1 232 ? -1.258 14.786 3.924 1.00 96.06 232 ILE A O 1
ATOM 1748 N N . ALA A 1 233 ? -3.467 14.787 3.518 1.00 96.00 233 ALA A N 1
ATOM 1749 C CA . ALA A 1 233 ? -3.398 14.283 2.147 1.00 96.00 233 ALA A CA 1
ATOM 1750 C C . ALA A 1 233 ? -3.990 15.277 1.125 1.00 96.00 233 ALA A C 1
ATOM 1752 O O . ALA A 1 233 ? -5.036 14.998 0.529 1.00 96.00 233 ALA A O 1
ATOM 1753 N N . PRO A 1 234 ? -3.359 16.450 0.920 1.00 96.19 234 PRO A N 1
ATOM 1754 C CA . PRO A 1 234 ? -3.905 17.502 0.063 1.00 96.19 234 PRO A CA 1
ATOM 1755 C C . PRO A 1 234 ? -3.775 17.205 -1.438 1.00 96.19 234 PRO A C 1
ATOM 1757 O O . PRO A 1 234 ? -4.521 17.774 -2.231 1.00 96.19 234 PRO A O 1
ATOM 1760 N N . ASP A 1 235 ? -2.843 16.333 -1.833 1.00 94.81 235 ASP A N 1
ATOM 1761 C CA . ASP A 1 235 ? -2.520 16.025 -3.229 1.00 94.81 235 ASP A CA 1
ATOM 1762 C C . ASP A 1 235 ? -2.389 14.506 -3.483 1.00 94.81 235 ASP A C 1
ATOM 1764 O O . ASP A 1 235 ? -2.668 13.682 -2.614 1.00 94.81 235 ASP A O 1
ATOM 1768 N N . ALA A 1 236 ? -2.025 14.125 -4.713 1.00 92.88 236 ALA A N 1
ATOM 1769 C CA . ALA A 1 236 ? -1.861 12.731 -5.136 1.00 92.88 236 ALA A CA 1
ATOM 1770 C C . ALA A 1 236 ? -0.393 12.251 -5.147 1.00 92.88 236 ALA A C 1
ATOM 1772 O O . ALA A 1 236 ? -0.070 11.269 -5.836 1.00 92.88 236 ALA A O 1
ATOM 1773 N N . SER A 1 237 ? 0.514 12.947 -4.453 1.00 94.88 237 SER A N 1
ATOM 1774 C CA . SER A 1 237 ? 1.892 12.482 -4.288 1.00 94.88 237 SER A CA 1
ATOM 1775 C C . SER A 1 237 ? 1.946 11.210 -3.435 1.00 94.88 237 SER A C 1
ATOM 1777 O O . SER A 1 237 ? 1.013 10.866 -2.712 1.00 94.88 237 SER A O 1
ATOM 1779 N N . ALA A 1 238 ? 3.020 10.439 -3.574 1.00 94.94 238 ALA A N 1
ATOM 1780 C CA . ALA A 1 238 ? 3.188 9.185 -2.848 1.00 94.94 238 ALA A CA 1
ATOM 1781 C C . ALA A 1 238 ? 3.285 9.402 -1.329 1.00 94.94 238 ALA A C 1
ATOM 1783 O O . ALA A 1 238 ? 2.732 8.613 -0.568 1.00 94.94 238 ALA A O 1
ATOM 1784 N N . GLU A 1 239 ? 3.956 10.474 -0.905 1.00 94.62 239 GLU A N 1
ATOM 1785 C CA . GLU A 1 239 ? 4.148 10.837 0.501 1.00 94.62 239 GLU A CA 1
ATOM 1786 C C . GLU A 1 239 ? 2.820 11.215 1.167 1.00 94.62 239 GLU A C 1
ATOM 1788 O O . GLU A 1 239 ? 2.435 10.614 2.169 1.00 94.62 239 GLU A O 1
ATOM 1793 N N . THR A 1 240 ? 2.065 12.135 0.559 1.00 95.56 240 THR A N 1
ATOM 1794 C CA . THR A 1 240 ? 0.772 12.589 1.093 1.00 95.56 240 THR A CA 1
ATOM 1795 C C . THR A 1 240 ? -0.281 11.482 1.048 1.00 95.56 240 THR A C 1
ATOM 1797 O O . THR A 1 240 ? -1.062 11.331 1.988 1.00 95.56 240 THR A O 1
ATOM 1800 N N . ALA A 1 241 ? -0.278 10.647 0.001 1.00 97.12 241 ALA A N 1
ATOM 1801 C CA . ALA A 1 241 ? -1.161 9.489 -0.084 1.00 97.12 241 ALA A CA 1
ATOM 1802 C C . ALA A 1 241 ? -0.858 8.453 1.009 1.00 97.12 241 ALA A C 1
ATOM 1804 O O . ALA A 1 241 ? -1.791 7.920 1.613 1.00 97.12 241 ALA A O 1
ATOM 1805 N N . LEU A 1 242 ? 0.424 8.184 1.290 1.00 97.31 242 LEU A N 1
ATOM 1806 C CA . LEU A 1 242 ? 0.830 7.311 2.390 1.00 97.31 242 LEU A CA 1
ATOM 1807 C C . LEU A 1 242 ? 0.419 7.900 3.743 1.00 97.31 242 LEU A C 1
ATOM 1809 O O . LEU A 1 242 ? -0.180 7.190 4.545 1.00 97.31 242 LEU A O 1
ATOM 1813 N N . ALA A 1 243 ? 0.686 9.184 3.981 1.00 96.69 243 ALA A N 1
ATOM 1814 C CA . ALA A 1 243 ? 0.303 9.874 5.209 1.00 96.69 243 ALA A CA 1
ATOM 1815 C C . ALA A 1 243 ? -1.218 9.804 5.446 1.00 96.69 243 ALA A C 1
ATOM 1817 O O . ALA A 1 243 ? -1.669 9.402 6.519 1.00 96.69 243 ALA A O 1
ATOM 1818 N N . GLY A 1 244 ? -2.026 10.096 4.422 1.00 97.94 244 GLY A N 1
ATOM 1819 C CA . GLY A 1 244 ? -3.482 9.966 4.500 1.00 97.94 244 GLY A CA 1
ATOM 1820 C C . GLY A 1 244 ? -3.934 8.536 4.784 1.00 97.94 244 GLY A C 1
ATOM 1821 O O . GLY A 1 244 ? -4.854 8.320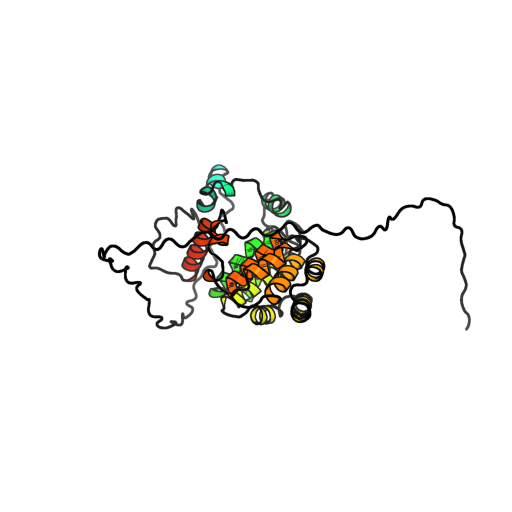 5.574 1.00 97.94 244 GLY A O 1
ATOM 1822 N N . ALA A 1 245 ? -3.275 7.549 4.175 1.00 98.25 245 ALA A N 1
ATOM 1823 C CA . ALA A 1 245 ? -3.607 6.151 4.393 1.00 98.25 245 ALA A CA 1
ATOM 1824 C C . ALA A 1 245 ? -3.274 5.699 5.818 1.00 98.25 245 ALA A C 1
ATOM 1826 O O . ALA A 1 245 ? -4.106 5.045 6.442 1.00 98.25 245 ALA A O 1
ATOM 1827 N N . VAL A 1 246 ? -2.111 6.096 6.346 1.00 97.56 246 VAL A N 1
ATOM 1828 C CA . VAL A 1 246 ? -1.711 5.856 7.740 1.00 97.56 246 VAL A CA 1
ATOM 1829 C C . VAL A 1 246 ? -2.716 6.487 8.699 1.00 97.56 246 VAL A C 1
ATOM 1831 O O . VAL A 1 246 ? -3.188 5.802 9.601 1.00 97.56 246 VAL A O 1
ATOM 1834 N N . TYR A 1 247 ? -3.132 7.735 8.465 1.00 98.38 247 TYR A N 1
ATOM 1835 C CA . TYR A 1 247 ? -4.169 8.381 9.275 1.00 98.38 247 TYR A CA 1
ATOM 1836 C C . TYR A 1 247 ? -5.484 7.585 9.281 1.00 98.38 247 TYR A C 1
ATOM 1838 O O . TYR A 1 247 ? -6.089 7.387 10.335 1.00 98.38 247 TYR A O 1
ATOM 1846 N N . CYS A 1 248 ? -5.920 7.088 8.116 1.00 98.62 248 CYS A N 1
ATOM 1847 C CA . CYS A 1 248 ? -7.148 6.298 8.011 1.00 98.62 248 CYS A CA 1
ATOM 1848 C C . CYS A 1 248 ? -7.040 4.944 8.722 1.00 98.62 248 CYS A C 1
ATOM 1850 O O . CYS A 1 248 ? -7.984 4.536 9.396 1.00 98.62 248 CYS A O 1
ATOM 1852 N N . VAL A 1 249 ? -5.896 4.268 8.583 1.00 98.25 249 VAL A N 1
ATOM 1853 C CA . VAL A 1 249 ? -5.603 2.990 9.245 1.00 98.25 249 VAL A CA 1
ATOM 1854 C C . VAL A 1 249 ? -5.552 3.169 10.759 1.00 98.25 249 VAL A C 1
ATOM 1856 O O . VAL A 1 249 ? -6.197 2.422 11.478 1.00 98.25 249 VAL A O 1
ATOM 1859 N N . LEU A 1 250 ? -4.841 4.177 11.261 1.00 97.56 250 LEU A N 1
ATOM 1860 C CA . LEU A 1 250 ? -4.693 4.390 12.701 1.00 97.56 250 LEU A CA 1
ATOM 1861 C C . LEU A 1 250 ? -5.932 4.998 13.366 1.00 97.56 250 LEU A C 1
ATOM 1863 O O . LEU A 1 250 ? -6.135 4.804 14.558 1.00 97.56 250 LEU A O 1
ATOM 1867 N N . SER A 1 251 ? -6.803 5.666 12.604 1.00 98.19 251 SER A N 1
ATOM 1868 C CA . SER A 1 251 ? -8.137 6.047 13.094 1.00 98.19 251 SER A CA 1
ATOM 1869 C C . SER A 1 251 ? -9.037 4.825 13.335 1.00 98.19 251 SER A C 1
ATOM 1871 O O . SER A 1 251 ? -9.993 4.902 14.107 1.00 98.19 251 SER A O 1
ATOM 1873 N N . HIS A 1 252 ? -8.750 3.705 12.661 1.00 96.88 252 HIS A N 1
ATOM 1874 C CA . HIS A 1 252 ? -9.536 2.471 12.666 1.00 96.88 252 HIS A CA 1
ATOM 1875 C C . HIS A 1 252 ? -8.613 1.230 12.579 1.00 96.88 252 HIS A C 1
ATOM 1877 O O . HIS A 1 252 ? -8.609 0.535 11.561 1.00 96.88 252 HIS A O 1
ATOM 1883 N N . PRO A 1 253 ? -7.792 0.954 13.615 1.00 94.75 253 PRO A N 1
ATOM 1884 C CA . PRO A 1 253 ? -6.732 -0.053 13.524 1.00 94.75 253 PRO A CA 1
ATOM 1885 C C . PRO A 1 253 ? -7.217 -1.472 13.837 1.00 94.75 253 PRO A C 1
ATOM 1887 O O . PRO A 1 253 ? -6.503 -2.431 13.579 1.00 94.75 253 PRO A O 1
ATOM 1890 N N . GLY A 1 254 ? -8.401 -1.616 14.439 1.00 93.56 254 GLY A N 1
ATOM 1891 C CA . GLY A 1 254 ? -8.913 -2.901 14.905 1.00 93.56 254 GLY A CA 1
ATOM 1892 C C . GLY A 1 254 ? -9.590 -3.729 13.806 1.00 93.56 254 GLY A C 1
ATOM 1893 O O . GLY A 1 254 ? -10.126 -3.162 12.845 1.00 93.56 254 GLY A O 1
ATOM 1894 N N . PRO A 1 255 ? -9.649 -5.061 13.965 1.00 92.88 255 PRO A N 1
ATOM 1895 C CA . PRO A 1 255 ? -10.377 -5.925 13.041 1.00 92.88 255 PRO A CA 1
ATOM 1896 C C . PRO A 1 255 ? -11.869 -5.559 12.997 1.00 92.88 255 PRO A C 1
ATOM 1898 O O . PRO A 1 255 ? -12.475 -5.237 14.021 1.00 92.88 255 PRO A O 1
ATOM 1901 N N . GLY A 1 256 ? -12.469 -5.615 11.808 1.00 94.31 256 GLY A N 1
ATOM 1902 C CA . GLY A 1 256 ? -13.876 -5.272 11.567 1.00 94.31 256 GLY A CA 1
ATOM 1903 C C . GLY A 1 256 ? -14.135 -3.786 11.292 1.00 94.31 256 GLY A C 1
ATOM 1904 O O . GLY A 1 256 ? -15.284 -3.388 11.092 1.00 94.31 256 GLY A O 1
ATOM 1905 N N . SER A 1 257 ? -13.092 -2.951 11.282 1.00 94.81 257 SER A N 1
ATOM 1906 C CA . SER A 1 257 ? -13.192 -1.512 11.006 1.00 94.81 257 SER A CA 1
ATOM 1907 C C . SER A 1 257 ? -12.746 -1.115 9.590 1.00 94.81 257 SER A C 1
ATOM 1909 O O . SER A 1 257 ? -12.724 0.066 9.245 1.00 94.81 257 SER A O 1
ATOM 1911 N N . GLU A 1 258 ? -12.467 -2.091 8.724 1.00 96.62 258 GLU A N 1
ATOM 1912 C CA . GLU A 1 258 ? -11.854 -1.899 7.4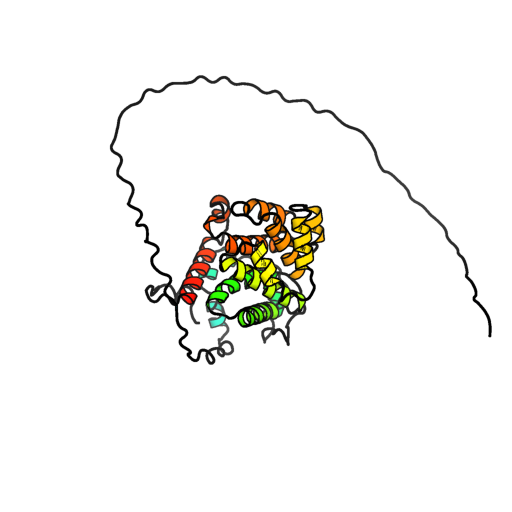07 1.00 96.62 258 GLU A CA 1
ATOM 1913 C C . GLU A 1 258 ? -12.742 -1.090 6.464 1.00 96.62 258 GLU A C 1
ATOM 1915 O O . GLU A 1 258 ? -12.281 -0.184 5.767 1.00 96.62 258 GLU A O 1
ATOM 1920 N N . VAL A 1 259 ? -14.046 -1.376 6.476 1.00 97.06 259 VAL A N 1
ATOM 1921 C CA . VAL A 1 259 ? -15.030 -0.618 5.694 1.00 97.06 259 VAL A CA 1
ATOM 1922 C C . VAL A 1 259 ? -15.100 0.828 6.177 1.00 97.06 259 VAL A C 1
ATOM 1924 O O . VAL A 1 259 ? -15.157 1.739 5.353 1.00 97.06 259 VAL A O 1
ATOM 1927 N N . THR A 1 260 ? -15.054 1.055 7.490 1.00 98.00 260 THR A N 1
ATOM 1928 C CA . THR A 1 260 ? -15.074 2.397 8.087 1.00 98.00 260 THR A CA 1
ATOM 1929 C C . THR A 1 260 ? -13.813 3.180 7.715 1.00 98.00 260 THR A C 1
ATOM 1931 O O . THR A 1 260 ? -13.904 4.338 7.305 1.00 98.00 260 THR A O 1
ATOM 1934 N N . ALA A 1 261 ? -12.644 2.537 7.753 1.00 98.19 261 ALA A N 1
ATOM 1935 C CA . ALA A 1 261 ? -11.384 3.130 7.317 1.00 98.19 261 ALA A CA 1
ATOM 1936 C C . ALA A 1 261 ? -11.411 3.521 5.829 1.00 98.19 261 ALA A C 1
ATOM 1938 O O . ALA A 1 261 ? -11.002 4.625 5.470 1.00 98.19 261 ALA A O 1
ATOM 1939 N N . LEU A 1 262 ? -11.950 2.660 4.956 1.00 97.56 262 LEU A N 1
ATOM 1940 C CA . LEU A 1 262 ? -12.120 2.984 3.535 1.00 97.56 262 LEU A CA 1
ATOM 1941 C C . LEU A 1 262 ? -13.149 4.097 3.299 1.00 97.56 262 LEU A C 1
ATOM 1943 O O . LEU A 1 262 ? -12.964 4.925 2.406 1.00 97.56 262 LEU A O 1
ATOM 1947 N N . GLN A 1 263 ? -14.221 4.151 4.092 1.00 98.25 263 GLN A N 1
ATOM 1948 C CA . GLN A 1 263 ? -15.184 5.252 4.039 1.00 98.25 263 GLN A CA 1
ATOM 1949 C C . GLN A 1 263 ? -14.519 6.578 4.405 1.00 98.25 263 GLN A C 1
ATOM 1951 O O . GLN A 1 263 ? -14.736 7.567 3.708 1.00 98.25 263 GLN A O 1
ATOM 1956 N N . LEU A 1 264 ? -13.671 6.605 5.434 1.00 98.69 264 LEU A N 1
ATOM 1957 C CA . LEU A 1 264 ? -12.870 7.780 5.769 1.00 98.69 264 LEU A CA 1
ATOM 1958 C C . LEU A 1 264 ? -11.919 8.147 4.620 1.00 98.69 264 LEU A C 1
ATOM 1960 O O . LEU A 1 264 ? -11.961 9.283 4.147 1.00 98.69 264 LEU A O 1
ATOM 1964 N N . ALA A 1 265 ? -11.156 7.185 4.095 1.00 98.44 265 ALA A N 1
ATOM 1965 C CA . ALA A 1 265 ? -10.251 7.387 2.962 1.00 98.44 265 ALA A CA 1
ATOM 1966 C C . ALA A 1 265 ? -10.962 7.960 1.722 1.00 98.44 265 ALA A C 1
ATOM 1968 O O . ALA A 1 265 ? -10.409 8.805 1.018 1.00 98.44 265 ALA A O 1
ATOM 1969 N N . SER A 1 266 ? -12.221 7.570 1.487 1.00 98.00 266 SER A N 1
ATOM 1970 C CA . SER A 1 266 ? -13.037 8.083 0.377 1.00 98.00 266 SER A CA 1
ATOM 1971 C C . SER A 1 266 ? -13.365 9.579 0.472 1.00 98.00 266 SER A C 1
ATOM 1973 O O . SER A 1 266 ? -13.810 10.169 -0.511 1.00 98.00 266 SER A O 1
ATOM 1975 N N . THR A 1 267 ? -13.135 10.198 1.634 1.00 98.31 267 THR A N 1
ATOM 1976 C CA . THR A 1 267 ? -13.339 11.636 1.859 1.00 98.31 267 THR A CA 1
ATOM 1977 C C . THR A 1 267 ? -12.082 12.478 1.644 1.00 98.31 267 THR A C 1
ATOM 1979 O O . THR A 1 267 ? -12.164 13.703 1.718 1.00 98.31 267 THR A O 1
ATOM 1982 N N . ALA A 1 268 ? -10.931 11.853 1.363 1.00 98.06 268 ALA A N 1
ATOM 1983 C CA . ALA A 1 268 ? -9.711 12.577 1.026 1.00 98.06 268 ALA A CA 1
ATOM 1984 C C . ALA A 1 268 ? -9.869 13.358 -0.299 1.00 98.06 268 ALA A C 1
ATOM 1986 O O . ALA A 1 268 ? -10.595 12.903 -1.186 1.00 98.06 268 ALA A O 1
ATOM 1987 N N . PRO A 1 269 ? -9.146 14.480 -0.487 1.00 97.44 269 PRO A N 1
ATOM 1988 C CA . PRO A 1 269 ? -9.104 15.220 -1.753 1.00 97.44 269 PRO A CA 1
ATOM 1989 C C . PRO A 1 269 ? -8.762 14.341 -2.967 1.00 97.44 269 PRO A C 1
ATOM 1991 O O . PRO A 1 269 ? -9.357 14.486 -4.034 1.00 97.44 269 PRO A O 1
ATOM 1994 N N . HIS A 1 270 ? -7.850 13.381 -2.780 1.00 96.12 270 HIS A N 1
ATOM 1995 C CA . HIS A 1 270 ? -7.496 12.359 -3.764 1.00 96.12 270 HIS A CA 1
ATOM 1996 C C . HIS A 1 270 ? -7.790 10.959 -3.198 1.00 96.12 270 HIS A C 1
ATOM 1998 O O . HIS A 1 270 ? -6.893 10.296 -2.678 1.00 96.12 270 HIS A O 1
ATOM 2004 N N . PRO A 1 271 ? -9.043 10.478 -3.286 1.00 96.75 271 PRO A N 1
ATOM 2005 C CA . PRO A 1 271 ? -9.489 9.316 -2.518 1.00 96.75 271 PRO A CA 1
ATOM 2006 C C . PRO A 1 271 ? -8.945 7.985 -3.045 1.00 96.75 271 PRO A C 1
ATOM 2008 O O . PRO A 1 271 ? -8.667 7.086 -2.260 1.00 96.75 271 PRO A O 1
ATOM 2011 N N . ALA A 1 272 ? -8.766 7.844 -4.362 1.00 95.00 272 ALA A N 1
ATOM 2012 C CA . ALA A 1 272 ? -8.321 6.591 -4.977 1.00 95.00 272 ALA A CA 1
ATOM 2013 C C . ALA A 1 272 ? -6.972 6.070 -4.431 1.00 95.00 272 ALA A C 1
ATOM 2015 O O . ALA A 1 272 ? -6.925 4.908 -4.025 1.00 95.00 272 ALA A O 1
ATOM 2016 N N . PRO A 1 273 ? -5.887 6.871 -4.379 1.00 95.56 273 PRO A N 1
ATOM 2017 C CA . PRO A 1 273 ? -4.619 6.392 -3.839 1.00 95.56 273 PRO A CA 1
ATOM 2018 C C . PRO A 1 273 ? -4.661 6.142 -2.331 1.00 95.56 273 PRO A C 1
ATOM 2020 O O . PRO A 1 273 ? -4.156 5.116 -1.885 1.00 95.56 273 PRO A O 1
ATOM 2023 N N . VAL A 1 274 ? -5.312 7.018 -1.559 1.00 98.38 274 VAL A N 1
ATOM 2024 C CA . VAL A 1 274 ? -5.451 6.852 -0.104 1.00 98.38 274 VAL A CA 1
ATOM 2025 C C . VAL A 1 274 ? -6.199 5.554 0.209 1.00 98.38 274 VAL A C 1
ATOM 2027 O O . VAL A 1 274 ? -5.691 4.714 0.945 1.00 98.38 274 VAL A O 1
ATOM 2030 N N . ALA A 1 275 ? -7.352 5.323 -0.427 1.00 97.75 275 ALA A N 1
ATOM 2031 C CA . ALA A 1 275 ? -8.149 4.115 -0.230 1.00 97.75 275 ALA A CA 1
ATOM 2032 C C . ALA A 1 275 ? -7.415 2.837 -0.669 1.00 97.75 275 ALA A C 1
ATOM 2034 O O . ALA A 1 275 ? -7.519 1.815 0.008 1.00 97.75 275 ALA A O 1
ATOM 2035 N N . ALA A 1 276 ? -6.652 2.880 -1.768 1.00 96.62 276 ALA A N 1
ATOM 2036 C CA . ALA A 1 276 ? -5.875 1.731 -2.232 1.00 96.62 276 ALA A CA 1
ATOM 2037 C C . ALA A 1 276 ? -4.795 1.317 -1.218 1.00 96.62 276 ALA A C 1
ATOM 2039 O O . ALA A 1 276 ? -4.648 0.131 -0.925 1.00 96.62 276 ALA A O 1
ATOM 2040 N N . ILE A 1 277 ? -4.072 2.289 -0.653 1.00 98.38 277 ILE A N 1
ATOM 2041 C CA . ILE A 1 277 ? -3.031 2.032 0.350 1.00 98.38 277 ILE A CA 1
ATOM 2042 C C . ILE A 1 277 ? -3.671 1.577 1.668 1.00 98.38 277 ILE A C 1
ATOM 2044 O O . ILE A 1 277 ? -3.254 0.560 2.217 1.00 98.38 277 ILE A O 1
ATOM 2048 N N . THR A 1 278 ? -4.725 2.255 2.143 1.00 98.50 278 THR A N 1
ATOM 2049 C CA . THR A 1 278 ? -5.475 1.856 3.349 1.00 98.50 278 THR A CA 1
ATOM 2050 C C . THR A 1 278 ? -5.981 0.418 3.242 1.00 98.50 278 THR A C 1
ATOM 2052 O O . THR A 1 278 ? -5.777 -0.374 4.159 1.00 98.50 278 THR A O 1
ATOM 2055 N N . GLY A 1 279 ? -6.585 0.050 2.108 1.00 96.62 279 GLY A N 1
ATOM 2056 C CA . GLY A 1 279 ? -7.071 -1.308 1.871 1.00 96.62 279 GLY A CA 1
ATOM 2057 C C . GLY A 1 279 ? -5.953 -2.349 1.825 1.00 96.62 279 GLY A C 1
ATOM 2058 O O . GLY A 1 279 ? -6.103 -3.432 2.383 1.00 96.62 279 GLY A O 1
ATOM 2059 N N . ALA A 1 280 ? -4.807 -2.030 1.224 1.00 96.56 280 ALA A N 1
ATOM 2060 C CA . ALA A 1 280 ? -3.668 -2.944 1.204 1.00 96.56 280 ALA A CA 1
ATOM 2061 C C . ALA A 1 280 ? -3.102 -3.203 2.611 1.00 96.56 280 ALA A C 1
ATOM 2063 O O . ALA A 1 280 ? -2.859 -4.355 2.962 1.00 96.56 280 ALA A O 1
ATOM 2064 N N . ILE A 1 281 ? -2.935 -2.155 3.426 1.00 97.81 281 ILE A N 1
ATOM 2065 C CA . ILE A 1 281 ? -2.417 -2.280 4.797 1.00 97.81 281 ILE A CA 1
ATOM 2066 C C . ILE A 1 281 ? -3.386 -3.056 5.691 1.00 97.81 281 ILE A C 1
ATOM 2068 O O . ILE A 1 281 ? -2.967 -3.979 6.385 1.00 97.81 281 ILE A O 1
ATOM 2072 N N . LEU A 1 282 ? -4.681 -2.734 5.654 1.00 97.50 282 LEU A N 1
ATOM 2073 C CA . LEU A 1 282 ? -5.680 -3.441 6.462 1.00 97.50 282 LEU A CA 1
ATOM 2074 C C . LEU A 1 282 ? -5.888 -4.878 5.981 1.00 97.50 282 LEU A C 1
ATOM 2076 O O . LEU A 1 282 ? -6.050 -5.780 6.794 1.00 97.50 282 LEU A O 1
ATOM 2080 N N . GLY A 1 283 ? -5.808 -5.121 4.671 1.00 95.81 283 GLY A N 1
ATOM 2081 C CA . GLY A 1 283 ? -5.823 -6.473 4.118 1.00 95.81 283 GLY A CA 1
ATOM 2082 C C . GLY A 1 283 ? -4.610 -7.297 4.550 1.00 95.81 283 GLY A C 1
ATOM 2083 O O . GLY A 1 283 ? -4.755 -8.487 4.816 1.00 95.81 283 GLY A O 1
ATOM 2084 N N . ALA A 1 284 ? -3.436 -6.671 4.669 1.00 96.19 284 ALA A N 1
ATOM 2085 C CA . ALA A 1 284 ? -2.241 -7.305 5.218 1.00 96.19 284 ALA A CA 1
ATOM 2086 C C . ALA A 1 284 ? -2.372 -7.603 6.720 1.00 96.19 284 ALA A C 1
ATOM 2088 O O . ALA A 1 284 ? -1.972 -8.679 7.153 1.00 96.19 284 ALA A O 1
ATOM 2089 N N . ALA A 1 285 ? -2.941 -6.679 7.499 1.00 97.12 285 ALA A N 1
ATOM 2090 C CA . ALA A 1 285 ? -3.073 -6.818 8.949 1.00 97.12 285 ALA A CA 1
ATOM 2091 C C . ALA A 1 285 ? -4.175 -7.807 9.362 1.00 97.12 285 ALA A C 1
ATOM 2093 O O . ALA A 1 285 ? -3.991 -8.597 10.284 1.00 97.12 285 ALA A O 1
ATOM 2094 N N . HIS A 1 286 ? -5.333 -7.765 8.697 1.00 96.38 286 HIS A N 1
ATOM 2095 C CA . HIS A 1 286 ? -6.540 -8.486 9.126 1.00 96.38 286 HIS A CA 1
ATOM 2096 C C . HIS A 1 286 ? -6.907 -9.660 8.203 1.00 96.38 286 HIS A C 1
ATOM 2098 O O . HIS A 1 286 ? -7.791 -10.459 8.517 1.00 96.38 286 HIS A O 1
ATOM 2104 N N . GLY A 1 287 ? -6.207 -9.801 7.076 1.00 93.12 287 GLY A N 1
ATOM 2105 C CA . GLY A 1 287 ? -6.381 -10.897 6.132 1.00 93.12 287 GLY A CA 1
ATOM 2106 C C . GLY A 1 287 ? -7.592 -10.749 5.206 1.00 93.12 287 GLY A C 1
ATOM 2107 O O . GLY A 1 287 ? -8.407 -9.833 5.300 1.00 93.12 287 GLY A O 1
ATOM 2108 N N . VAL A 1 288 ? -7.723 -11.697 4.274 1.00 89.94 288 VAL A N 1
ATOM 2109 C CA . VAL A 1 288 ? -8.752 -11.666 3.216 1.00 89.94 288 VAL A CA 1
ATOM 2110 C C . VAL A 1 288 ? -10.185 -11.734 3.757 1.00 89.94 288 VAL A C 1
ATOM 2112 O O . VAL A 1 288 ? -11.097 -11.168 3.159 1.00 89.94 288 VAL A O 1
ATOM 2115 N N . HIS A 1 289 ? -10.390 -12.391 4.901 1.00 90.62 289 HIS A N 1
ATOM 2116 C CA . HIS A 1 289 ? -11.711 -12.574 5.508 1.00 90.62 289 HIS A CA 1
ATOM 2117 C C . HIS A 1 289 ? -12.247 -11.325 6.217 1.00 90.62 289 HIS A C 1
ATOM 2119 O O . HIS A 1 289 ? -13.421 -11.299 6.573 1.00 90.62 289 HIS A O 1
ATOM 2125 N N . ALA A 1 290 ? -11.418 -10.294 6.390 1.00 89.81 290 ALA A N 1
ATOM 2126 C CA . ALA A 1 290 ? -11.844 -9.010 6.931 1.00 89.81 290 ALA A CA 1
ATOM 2127 C C . ALA A 1 290 ? -12.758 -8.232 5.962 1.00 89.81 290 ALA A C 1
ATOM 2129 O O . ALA A 1 290 ? -13.517 -7.356 6.371 1.00 89.81 290 ALA A O 1
ATOM 2130 N N . TRP A 1 291 ? -12.715 -8.555 4.666 1.00 91.75 291 TRP A N 1
ATOM 2131 C CA . TRP A 1 291 ? -13.462 -7.835 3.639 1.00 91.75 291 TRP A CA 1
ATOM 2132 C C . TRP A 1 291 ? -14.859 -8.429 3.405 1.00 91.75 291 TRP A C 1
ATOM 2134 O O . TRP A 1 291 ? -14.969 -9.623 3.113 1.00 91.75 291 TRP A O 1
ATOM 2144 N N . PRO A 1 292 ? -15.934 -7.612 3.429 1.00 91.69 292 PRO A N 1
ATOM 2145 C CA . PRO A 1 292 ? -17.272 -8.076 3.078 1.00 91.69 292 PRO A CA 1
ATOM 2146 C C . PRO A 1 292 ? -17.336 -8.612 1.647 1.00 91.69 292 PRO A C 1
ATOM 2148 O O . PRO A 1 292 ? -16.885 -7.960 0.695 1.00 91.69 292 PRO A O 1
ATOM 2151 N N . VAL A 1 293 ? -17.957 -9.779 1.478 1.00 89.88 293 VAL A N 1
ATOM 2152 C CA . VAL A 1 293 ? -18.078 -10.447 0.175 1.00 89.88 293 VAL A CA 1
ATOM 2153 C C . VAL A 1 293 ? -18.833 -9.585 -0.841 1.00 89.88 293 VAL A C 1
ATOM 2155 O O . VAL A 1 293 ? -18.518 -9.599 -2.031 1.00 89.88 293 VAL 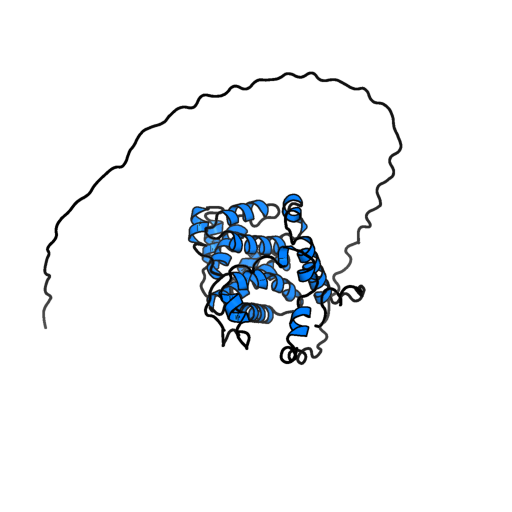A O 1
ATOM 2158 N N . GLU A 1 294 ? -19.778 -8.764 -0.386 1.00 90.44 294 GLU A N 1
ATOM 2159 C CA . GLU A 1 294 ? -20.559 -7.843 -1.214 1.00 90.44 294 GLU A CA 1
ATOM 2160 C C . GLU A 1 294 ? -19.696 -6.730 -1.818 1.00 90.44 294 GLU A C 1
ATOM 2162 O O . GLU A 1 294 ? -20.018 -6.215 -2.888 1.00 90.44 294 GLU A O 1
ATOM 2167 N N . LEU A 1 295 ? -18.600 -6.345 -1.156 1.00 89.44 295 LEU A N 1
ATOM 2168 C CA . LEU A 1 295 ? -17.657 -5.363 -1.691 1.00 89.44 295 LEU A CA 1
ATOM 2169 C C . LEU A 1 295 ? -16.682 -6.024 -2.662 1.00 89.44 295 LEU A C 1
ATOM 2171 O O . LEU A 1 295 ? -16.500 -5.532 -3.775 1.00 89.44 295 LEU A O 1
ATOM 2175 N N . VAL A 1 296 ? -16.105 -7.163 -2.275 1.00 89.44 296 VAL A N 1
ATOM 2176 C CA . VAL A 1 296 ? -15.121 -7.879 -3.101 1.00 89.44 296 VAL A CA 1
ATOM 2177 C C . VAL A 1 296 ? -15.745 -8.367 -4.411 1.00 89.44 296 VAL A C 1
ATOM 2179 O O . VAL A 1 296 ? -15.147 -8.207 -5.471 1.00 89.44 296 VAL A O 1
ATOM 2182 N N . SER A 1 297 ? -16.975 -8.888 -4.375 1.00 88.62 297 SER A N 1
ATOM 2183 C CA . SER A 1 297 ? -17.686 -9.389 -5.566 1.00 88.62 297 SER A CA 1
ATOM 2184 C C . SER A 1 297 ? -18.023 -8.311 -6.603 1.00 88.62 297 SER A C 1
ATOM 2186 O O . SER A 1 297 ? -18.298 -8.637 -7.756 1.00 88.62 297 SER A O 1
ATOM 2188 N N . ARG A 1 298 ? -17.973 -7.026 -6.227 1.00 89.88 298 ARG A N 1
ATOM 2189 C CA . ARG A 1 298 ? -18.157 -5.891 -7.147 1.00 89.88 298 ARG A CA 1
ATOM 2190 C C . ARG A 1 298 ? -16.865 -5.483 -7.852 1.00 89.88 298 ARG A C 1
ATOM 2192 O O . ARG A 1 298 ? -16.923 -4.659 -8.763 1.00 89.88 298 ARG A O 1
ATOM 2199 N N . LEU A 1 299 ? -15.713 -6.010 -7.432 1.00 87.75 299 LEU A N 1
ATOM 2200 C CA . LEU A 1 299 ? -14.429 -5.695 -8.044 1.00 87.75 299 LEU A CA 1
ATOM 2201 C C . LEU A 1 299 ? -14.233 -6.521 -9.311 1.00 87.75 299 LEU A C 1
ATOM 2203 O O . LEU A 1 299 ? -14.092 -7.742 -9.287 1.00 87.75 299 LEU A O 1
ATOM 2207 N N . ASP A 1 300 ? -14.113 -5.810 -10.422 1.00 85.69 300 ASP A N 1
ATOM 2208 C CA . ASP A 1 300 ? -13.929 -6.387 -11.751 1.00 85.69 300 ASP A CA 1
ATOM 2209 C C . ASP A 1 300 ? -12.685 -7.274 -11.879 1.00 85.69 300 ASP A C 1
ATOM 2211 O O . ASP A 1 300 ? -12.625 -8.157 -12.728 1.00 85.69 300 ASP A O 1
ATOM 2215 N N . LEU A 1 301 ? -11.673 -7.013 -11.050 1.00 86.75 301 LEU A N 1
ATOM 2216 C CA . LEU A 1 301 ? -10.401 -7.728 -11.043 1.00 86.75 301 LEU A CA 1
ATOM 2217 C C . LEU A 1 301 ? -10.213 -8.588 -9.784 1.00 86.75 301 LEU A C 1
ATOM 2219 O O . LEU A 1 301 ? -9.098 -9.043 -9.551 1.00 86.75 301 LEU A O 1
ATOM 2223 N N . ALA A 1 302 ? -11.270 -8.859 -9.002 1.00 86.75 302 ALA A N 1
ATOM 2224 C CA . ALA A 1 302 ? -11.173 -9.690 -7.795 1.00 86.75 302 ALA A CA 1
ATOM 2225 C C . ALA A 1 302 ? -10.527 -11.052 -8.078 1.00 86.75 302 ALA A C 1
ATOM 2227 O O . ALA A 1 302 ? -9.552 -11.424 -7.434 1.00 86.75 302 ALA A O 1
ATOM 2228 N N . TRP A 1 303 ? -11.041 -11.778 -9.076 1.00 86.25 303 TRP A N 1
ATOM 2229 C CA . TRP A 1 303 ? -10.554 -13.118 -9.405 1.00 86.25 303 TRP A CA 1
ATOM 2230 C C . TRP A 1 303 ? -9.116 -13.130 -9.9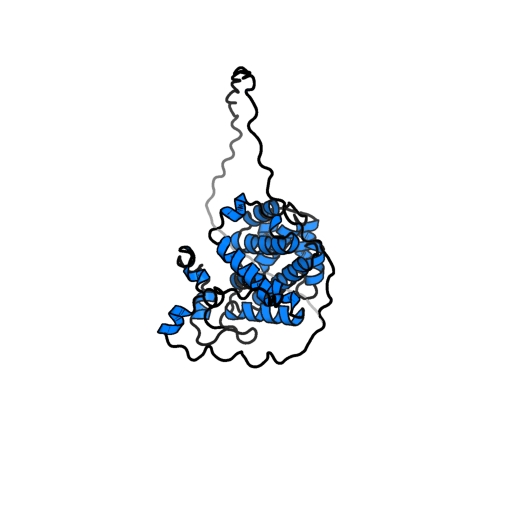62 1.00 86.25 303 TRP A C 1
ATOM 2232 O O . TRP A 1 303 ? -8.303 -13.914 -9.462 1.00 86.25 303 TRP A O 1
ATOM 2242 N N . PRO A 1 304 ? -8.739 -12.263 -10.931 1.00 87.69 304 PRO A N 1
ATOM 2243 C CA . PRO A 1 304 ? -7.343 -12.157 -11.352 1.00 87.69 304 PRO A CA 1
ATOM 2244 C C . PRO A 1 304 ? -6.392 -11.801 -10.203 1.00 87.69 304 PRO A C 1
ATOM 2246 O O . PRO A 1 304 ? -5.319 -12.390 -10.111 1.00 87.69 304 PRO A O 1
ATOM 2249 N N . LEU A 1 305 ? -6.774 -10.872 -9.319 1.00 88.00 305 LEU A N 1
ATOM 2250 C CA . LEU A 1 305 ? -5.942 -10.471 -8.181 1.00 88.00 305 LEU A CA 1
ATOM 2251 C C . LEU A 1 305 ? -5.787 -11.600 -7.151 1.00 88.00 305 LEU A C 1
ATOM 2253 O O . LEU A 1 305 ? -4.669 -11.837 -6.701 1.00 88.00 305 LEU A O 1
ATOM 2257 N N . ASP A 1 306 ? -6.857 -12.337 -6.833 1.00 88.62 306 ASP A N 1
ATOM 2258 C CA . ASP A 1 306 ? -6.792 -13.516 -5.951 1.00 88.62 306 ASP A CA 1
ATOM 2259 C C . ASP A 1 306 ? -5.885 -14.608 -6.540 1.00 88.62 306 ASP A C 1
ATOM 2261 O O . ASP A 1 306 ? -5.062 -15.196 -5.839 1.00 88.62 306 ASP A O 1
ATOM 2265 N N . THR A 1 307 ? -5.965 -14.826 -7.856 1.00 88.44 307 THR A N 1
ATOM 2266 C CA . THR A 1 307 ? -5.092 -15.778 -8.561 1.00 88.44 307 THR A CA 1
ATOM 2267 C C . THR A 1 307 ? -3.625 -15.360 -8.464 1.00 88.44 307 THR A C 1
ATOM 2269 O O . THR A 1 307 ? -2.785 -16.175 -8.088 1.00 88.44 307 THR A O 1
ATOM 2272 N N . LEU A 1 308 ? -3.313 -14.085 -8.734 1.00 89.12 308 LEU A N 1
ATOM 2273 C CA . LEU A 1 308 ? -1.952 -13.551 -8.610 1.00 89.12 308 LEU A CA 1
ATOM 2274 C C . LEU A 1 308 ? -1.416 -13.662 -7.176 1.00 89.12 308 LEU A C 1
ATOM 2276 O O . LEU A 1 308 ? -0.249 -13.999 -6.993 1.00 89.12 308 LEU A O 1
ATOM 2280 N N . ALA A 1 309 ? -2.252 -13.405 -6.167 1.00 90.00 309 ALA A N 1
ATOM 2281 C CA . ALA A 1 309 ? -1.859 -13.510 -4.765 1.00 90.00 309 ALA A CA 1
ATOM 2282 C C . ALA A 1 309 ? -1.519 -14.958 -4.369 1.00 90.00 309 ALA A C 1
ATOM 2284 O O . ALA A 1 309 ? -0.479 -15.202 -3.755 1.00 90.00 309 ALA A O 1
ATOM 2285 N N . ARG A 1 310 ? -2.349 -15.933 -4.768 1.00 88.38 310 ARG A N 1
ATOM 2286 C CA . ARG A 1 310 ? -2.084 -17.364 -4.529 1.00 88.38 310 ARG A CA 1
ATOM 2287 C C . ARG A 1 310 ? -0.843 -17.848 -5.273 1.00 88.38 310 ARG A C 1
ATOM 2289 O O . ARG A 1 310 ? -0.052 -18.592 -4.703 1.00 88.38 310 ARG A O 1
ATOM 2296 N N . ASP A 1 311 ? -0.663 -17.426 -6.522 1.00 88.00 311 ASP A N 1
ATOM 2297 C CA . ASP A 1 311 ? 0.504 -17.793 -7.328 1.00 88.00 311 ASP A CA 1
ATOM 2298 C C . ASP A 1 311 ? 1.800 -17.203 -6.751 1.00 88.00 311 ASP A C 1
ATOM 2300 O O . ASP A 1 311 ? 2.811 -17.902 -6.694 1.00 88.00 311 ASP A O 1
ATOM 2304 N N . LEU A 1 312 ? 1.768 -15.966 -6.241 1.00 87.69 312 LEU A N 1
ATOM 2305 C CA . LEU A 1 312 ? 2.896 -15.375 -5.518 1.00 87.69 312 LEU A CA 1
ATOM 2306 C C . LEU A 1 312 ? 3.231 -16.172 -4.253 1.00 87.69 312 LEU A C 1
ATOM 2308 O O . LEU A 1 312 ? 4.396 -16.493 -4.029 1.00 87.69 312 LEU A O 1
ATOM 2312 N N . LEU A 1 313 ? 2.224 -16.529 -3.449 1.00 87.75 313 LEU A N 1
ATOM 2313 C CA . LEU A 1 313 ? 2.437 -17.327 -2.242 1.00 87.75 313 LEU A CA 1
ATOM 2314 C C . LEU A 1 313 ? 3.085 -18.679 -2.570 1.00 87.75 313 LEU A C 1
ATOM 2316 O O . LEU A 1 313 ? 4.066 -19.039 -1.928 1.00 87.75 313 LEU A O 1
ATOM 2320 N N . ARG A 1 314 ? 2.606 -19.374 -3.612 1.00 85.88 314 ARG A N 1
ATOM 2321 C CA . ARG A 1 314 ? 3.184 -20.649 -4.079 1.00 85.88 314 ARG A CA 1
ATOM 2322 C C . ARG A 1 314 ? 4.661 -20.529 -4.448 1.00 85.88 314 ARG A C 1
ATOM 2324 O O . ARG A 1 314 ? 5.445 -21.402 -4.084 1.00 85.88 314 ARG A O 1
ATOM 2331 N N . GLN A 1 315 ? 5.052 -19.455 -5.145 1.00 84.75 315 GLN A N 1
ATOM 2332 C CA . GLN A 1 315 ? 6.468 -19.217 -5.460 1.00 84.75 315 GLN A CA 1
ATOM 2333 C C . GLN A 1 315 ? 7.302 -19.007 -4.196 1.00 84.75 315 GLN A C 1
ATOM 2335 O O . GLN A 1 315 ? 8.424 -19.497 -4.116 1.00 84.75 315 GLN A O 1
ATOM 2340 N N . LEU A 1 316 ? 6.772 -18.278 -3.212 1.00 86.38 316 LEU A N 1
ATOM 2341 C CA . LEU A 1 316 ? 7.505 -17.954 -1.988 1.00 86.38 316 LEU A CA 1
ATOM 2342 C C . LEU A 1 316 ? 7.654 -19.153 -1.052 1.00 86.38 316 LEU A C 1
ATOM 2344 O O . LEU A 1 316 ? 8.686 -19.286 -0.397 1.00 86.38 316 LEU A O 1
ATOM 2348 N N . THR A 1 317 ? 6.659 -20.038 -0.999 1.00 82.81 317 THR A N 1
ATOM 2349 C CA . THR A 1 317 ? 6.702 -21.239 -0.155 1.00 82.81 317 THR A CA 1
ATOM 2350 C C . THR A 1 317 ? 7.430 -22.412 -0.809 1.00 82.81 317 THR A C 1
ATOM 2352 O O . THR A 1 317 ? 7.616 -23.429 -0.146 1.00 82.81 317 THR A O 1
ATOM 2355 N N . ASN A 1 318 ? 7.867 -22.278 -2.072 1.00 70.56 318 ASN A N 1
ATOM 2356 C CA . ASN A 1 318 ? 8.445 -23.359 -2.881 1.00 70.56 318 ASN A CA 1
ATOM 2357 C C . ASN A 1 318 ? 7.613 -24.647 -2.810 1.00 70.56 318 ASN A C 1
ATOM 2359 O O . ASN A 1 318 ? 8.187 -25.728 -2.709 1.00 70.56 318 ASN A O 1
ATOM 2363 N N . ASP A 1 319 ? 6.281 -24.533 -2.810 1.00 61.25 319 ASP A N 1
ATOM 2364 C CA . ASP A 1 319 ? 5.392 -25.686 -2.657 1.00 61.25 319 ASP A CA 1
ATOM 2365 C C . ASP A 1 319 ? 5.561 -26.636 -3.864 1.00 61.25 319 ASP A C 1
ATOM 2367 O O . ASP A 1 319 ? 5.151 -26.286 -4.979 1.00 61.25 319 ASP A O 1
ATOM 2371 N N . PRO A 1 320 ? 6.211 -27.806 -3.687 1.00 50.16 320 PRO A N 1
ATOM 2372 C CA . PRO A 1 320 ? 6.549 -28.698 -4.787 1.00 50.16 320 PRO A CA 1
ATOM 2373 C C . PRO A 1 320 ? 5.368 -29.584 -5.207 1.00 50.16 320 PRO A C 1
ATOM 2375 O O . PRO A 1 320 ? 5.459 -30.262 -6.230 1.00 50.16 320 PRO A O 1
ATOM 2378 N N . GLU A 1 321 ? 4.266 -29.604 -4.444 1.00 46.31 321 GLU A N 1
ATOM 2379 C CA . GLU A 1 321 ? 3.161 -30.552 -4.645 1.00 46.31 321 GLU A CA 1
ATOM 2380 C C . GLU A 1 321 ? 2.191 -30.145 -5.760 1.00 46.31 321 GLU A C 1
ATOM 2382 O O . GLU A 1 321 ? 1.351 -30.944 -6.177 1.00 46.31 321 GLU A O 1
ATOM 2387 N N . VAL A 1 322 ? 2.321 -28.938 -6.316 1.00 52.41 322 VAL A N 1
ATOM 2388 C CA . VAL A 1 322 ? 1.423 -28.460 -7.370 1.00 52.41 322 VAL A CA 1
ATOM 2389 C C . VAL A 1 322 ? 2.221 -28.097 -8.614 1.00 52.41 322 VAL A C 1
ATOM 2391 O O . VAL A 1 322 ? 2.527 -26.936 -8.880 1.00 52.41 322 VAL A O 1
ATOM 2394 N N . SER A 1 323 ? 2.513 -29.108 -9.436 1.00 64.06 323 SER A N 1
ATOM 2395 C CA . SER A 1 323 ? 2.734 -28.869 -10.862 1.00 64.06 323 SER A CA 1
ATOM 2396 C C . SER A 1 323 ? 1.426 -28.320 -11.431 1.00 64.06 323 SER A C 1
ATOM 2398 O O . SER A 1 323 ? 0.520 -29.083 -11.745 1.00 64.06 323 SER A O 1
ATOM 2400 N N . ASP A 1 324 ? 1.275 -26.995 -11.465 1.00 72.50 324 ASP A N 1
ATOM 2401 C CA . ASP A 1 324 ? 0.128 -26.339 -12.087 1.00 72.50 324 ASP A CA 1
ATOM 2402 C C . ASP A 1 324 ? 0.325 -26.370 -13.609 1.00 72.50 324 ASP A C 1
ATOM 2404 O O . ASP A 1 324 ? 1.164 -25.624 -14.131 1.00 72.50 324 ASP A O 1
ATOM 2408 N N . PRO A 1 325 ? -0.427 -27.202 -14.356 1.00 71.69 325 PRO A N 1
ATOM 2409 C CA . PRO A 1 325 ? -0.227 -27.327 -15.796 1.00 71.69 325 PRO A CA 1
ATOM 2410 C C . PRO A 1 325 ? -0.522 -26.013 -16.534 1.00 71.69 325 PRO A C 1
ATOM 2412 O O . PRO A 1 325 ? 0.027 -25.767 -17.604 1.00 71.69 325 PRO A O 1
ATOM 2415 N N . GLY A 1 326 ? -1.347 -25.140 -15.944 1.00 76.44 326 GLY A N 1
ATOM 2416 C CA . GLY A 1 326 ? -1.670 -23.816 -16.462 1.00 76.44 326 GLY A CA 1
ATOM 2417 C C . GLY A 1 326 ? -0.652 -22.733 -16.094 1.00 76.44 326 GLY A C 1
ATOM 2418 O O . GLY A 1 326 ? -0.846 -21.581 -16.483 1.00 76.44 326 GLY A O 1
ATOM 2419 N N . TRP A 1 327 ? 0.428 -23.045 -15.368 1.00 78.88 327 TRP A N 1
ATOM 2420 C CA . TRP A 1 327 ? 1.441 -22.061 -14.967 1.00 78.88 327 TRP A CA 1
ATOM 2421 C C . TRP A 1 327 ? 2.100 -21.376 -16.166 1.00 78.88 327 TRP A C 1
ATOM 2423 O O . TRP A 1 327 ? 2.112 -20.149 -16.263 1.00 78.88 327 TRP A O 1
ATOM 2433 N N . TRP A 1 328 ? 2.591 -22.171 -17.119 1.00 76.62 328 TRP A N 1
ATOM 2434 C CA . TRP A 1 328 ? 3.196 -21.678 -18.363 1.00 76.62 328 TRP A CA 1
ATOM 2435 C C . TRP A 1 328 ? 2.186 -20.963 -19.264 1.00 76.62 328 TRP A C 1
ATOM 2437 O O . TRP A 1 328 ? 2.553 -20.120 -20.090 1.00 76.62 328 TRP A O 1
ATOM 2447 N N . ASP A 1 329 ? 0.896 -21.242 -19.072 1.00 77.81 329 ASP A N 1
ATOM 2448 C CA . ASP A 1 329 ? -0.158 -20.474 -19.708 1.00 77.81 329 ASP A CA 1
ATOM 2449 C C . ASP A 1 329 ? -0.334 -19.096 -19.084 1.00 77.81 329 ASP A C 1
ATOM 2451 O O . ASP A 1 329 ? -0.406 -18.106 -19.813 1.00 77.81 329 ASP A O 1
ATOM 2455 N N . ARG A 1 330 ? -0.317 -18.988 -17.756 1.00 79.69 330 ARG A N 1
ATOM 2456 C CA . ARG A 1 330 ? -0.460 -17.700 -17.066 1.00 79.69 330 ARG A CA 1
ATOM 2457 C C . ARG A 1 330 ? 0.794 -16.826 -17.171 1.00 79.69 330 ARG A C 1
ATOM 2459 O O . ARG A 1 330 ? 0.657 -15.622 -17.408 1.00 79.69 330 ARG A O 1
ATOM 2466 N N . TYR A 1 331 ? 1.983 -17.427 -17.093 1.00 80.06 331 TYR A N 1
ATOM 2467 C CA . TYR A 1 331 ? 3.290 -16.755 -17.075 1.00 80.06 331 TYR A CA 1
ATOM 2468 C C . TYR A 1 331 ? 4.243 -17.304 -18.158 1.00 80.06 331 TYR A C 1
ATOM 2470 O O . TYR A 1 331 ? 5.229 -17.974 -17.843 1.00 80.06 331 TYR A O 1
ATOM 2478 N N . PRO A 1 332 ? 3.972 -17.056 -19.452 1.00 65.81 332 PRO A N 1
ATOM 2479 C CA . PRO A 1 332 ? 4.848 -17.515 -20.523 1.00 65.81 332 PRO A CA 1
ATOM 2480 C C . PRO A 1 332 ? 6.168 -16.723 -20.521 1.00 65.81 332 PRO A C 1
ATOM 2482 O O . PRO A 1 332 ? 6.181 -15.544 -20.865 1.00 65.81 332 PRO A O 1
ATOM 2485 N N . GLY A 1 333 ? 7.278 -17.378 -20.169 1.00 58.88 333 GLY A N 1
ATOM 2486 C CA . GLY A 1 333 ? 8.636 -16.849 -20.368 1.00 58.88 333 GLY A CA 1
ATOM 2487 C C . GLY A 1 333 ? 9.200 -15.986 -19.236 1.00 58.88 333 GLY A C 1
ATOM 2488 O O . GLY A 1 333 ? 9.554 -14.830 -19.465 1.00 58.88 333 GLY A O 1
ATOM 2489 N N . TRP A 1 334 ? 9.342 -16.572 -18.047 1.00 43.47 334 TRP A N 1
ATOM 2490 C CA . TRP A 1 334 ? 10.264 -16.103 -17.007 1.00 43.47 334 TRP A CA 1
ATOM 2491 C C . TRP A 1 334 ? 11.557 -16.926 -17.028 1.00 43.47 334 TRP A C 1
ATOM 2493 O O . TRP A 1 334 ? 11.474 -18.153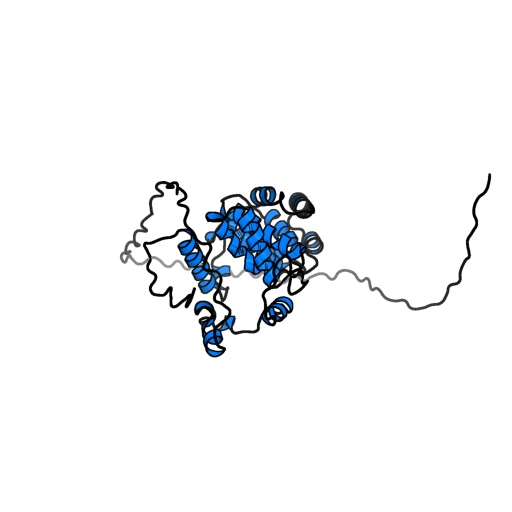 -17.266 1.00 43.47 334 TRP A O 1
#

Foldseek 3Di:
DDDDDDDDDDDDDDDDDDDDDDDDDDDDDDDDDDDDDDPDDDDDDDDDDDDDDDDDDDDDDDPDDDDDDDDDDDDDPDPPPDDPLDDDPVVVVVQPQCLCVPFPCSPPDDDPQPLLVQLVPDPDFFALVRASDQAQFQPLQLVLLLLLVCVLPDDLVRSLRVQLGSSSRRHRNPLNSQLSSLLSQLLNLLLVQDFSLVSNVVSVVRRPDCLLVVLLVCLVVPALDLVVLCVQQVDRGSRSLSSSLSSLCSSQRDQLCLVVSLVSLCSHPPSVSNSSSNNSSNCSNHHPVSDDPVVLVPDSCSVSVVVVSVVVVCVSVVPVPDPPVCPCVRRPDD

Organism: NCBI:txid2662261

InterPro domains:
  IPR005502 ADP-ribosylation/Crystallin J1 [PF03747] (101-293)
  IPR036705 ADP-ribosylation/Crystallin J1 superfamily [G3DSA:1.10.4080.10] (87-322)
  IPR036705 ADP-ribosylation/Crystallin J1 superfamily [SSF101478] (108-315)

Radius of gyration: 28.37 Å; chains: 1; bounding box: 85×94×52 Å

Sequence (334 aa):
MGAACPRADAGPRPRGGDRWPTRRGGPVRAPLGRCRHATGRLHRRRPHPCRRTAPPPRLLQPQLGAVARVQPLGGPAAHRHRRFGLLGQQERRRVAGRLAGTHPRTRREPGPSAATILALQQDRPGTPERPVTNNAGCHALIRTLPAAALATTRSRDQLKREAEACAALTHGAPAAQQATATAVLFAAECLSGRDPTDALSRTGQLAEGGQLDQVRDEAEHAPADRNRLARIAPDASAETALAGAVYCVLSHPGPGSEVTALQLASTAPHPAPVAAITGAILGAAHGVHAWPVELVSRLDLAWPLDTLARDLLRQLTNDPEVSDPGWWDRYPGW